Protein AF-A0A4Z0WDZ0-F1 (afdb_monomer)

Structure (mmCIF, N/CA/C/O backbone):
data_AF-A0A4Z0WDZ0-F1
#
_entry.id   AF-A0A4Z0WDZ0-F1
#
loop_
_atom_site.group_PDB
_atom_site.id
_atom_site.type_symbol
_atom_site.label_atom_id
_atom_site.label_alt_id
_atom_site.label_comp_id
_atom_site.label_asym_id
_atom_site.label_entity_id
_atom_site.label_seq_id
_atom_site.pdbx_PDB_ins_code
_atom_site.Cartn_x
_atom_site.Cartn_y
_atom_site.Cartn_z
_atom_site.occupancy
_atom_site.B_iso_or_equiv
_atom_site.auth_seq_id
_atom_site.auth_comp_id
_atom_site.auth_asym_id
_atom_site.auth_atom_id
_atom_site.pdbx_PDB_model_num
ATOM 1 N N . MET A 1 1 ? -19.543 -6.324 1.137 1.00 48.81 1 MET A N 1
ATOM 2 C CA . MET A 1 1 ? -19.827 -4.875 1.254 1.00 48.81 1 MET A CA 1
ATOM 3 C C . MET A 1 1 ? -18.557 -4.224 1.789 1.00 48.81 1 MET A C 1
ATOM 5 O O . MET A 1 1 ? -18.028 -4.753 2.755 1.00 48.81 1 MET A O 1
ATOM 9 N N . VAL A 1 2 ? -18.009 -3.198 1.127 1.00 58.22 2 VAL A N 1
ATOM 10 C CA . VAL A 1 2 ? -16.749 -2.541 1.546 1.00 58.22 2 VAL A CA 1
ATOM 11 C C . VAL A 1 2 ? -17.043 -1.618 2.728 1.00 58.22 2 VAL A C 1
ATOM 13 O O . VAL A 1 2 ? -17.988 -0.833 2.653 1.00 58.22 2 VAL A O 1
ATOM 16 N N . THR A 1 3 ? -16.262 -1.711 3.805 1.00 62.03 3 THR A N 1
ATOM 17 C CA . THR A 1 3 ? -16.406 -0.829 4.972 1.00 62.03 3 THR A CA 1
ATOM 18 C C . THR A 1 3 ? -16.130 0.619 4.557 1.00 62.03 3 THR A C 1
ATOM 20 O O . THR A 1 3 ? -15.061 0.898 4.008 1.00 62.03 3 THR A O 1
ATOM 23 N N . PRO A 1 4 ? -17.062 1.562 4.765 1.00 64.25 4 PRO A N 1
ATOM 24 C CA . PRO A 1 4 ? -16.833 2.943 4.380 1.00 64.25 4 PRO A CA 1
ATOM 25 C C . PRO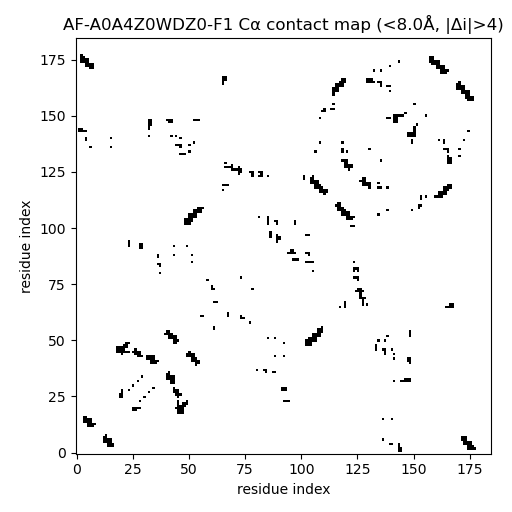 A 1 4 ? -15.747 3.572 5.265 1.00 64.25 4 PRO A C 1
ATOM 27 O O . PRO A 1 4 ? -15.769 3.475 6.492 1.00 64.25 4 PRO A O 1
ATOM 30 N N . VAL A 1 5 ? -14.782 4.230 4.622 1.00 72.75 5 VAL A N 1
ATOM 31 C CA . VAL A 1 5 ? -13.705 4.960 5.300 1.00 72.75 5 VAL A CA 1
ATOM 32 C C . VAL A 1 5 ? -13.966 6.450 5.180 1.00 72.75 5 VAL A C 1
ATOM 34 O O . VAL A 1 5 ? -14.214 6.969 4.086 1.00 72.75 5 VAL A O 1
ATOM 37 N N . TYR A 1 6 ? -13.888 7.143 6.309 1.00 76.50 6 TYR A N 1
ATOM 38 C CA . TYR A 1 6 ? -14.093 8.578 6.404 1.00 76.50 6 TYR A CA 1
ATOM 39 C C . TYR A 1 6 ? -12.799 9.260 6.814 1.00 76.50 6 TYR A C 1
ATOM 41 O O . TYR A 1 6 ? -11.999 8.737 7.590 1.00 76.50 6 TYR A O 1
ATOM 49 N N . TYR A 1 7 ? -12.611 10.475 6.324 1.00 73.69 7 TYR A N 1
ATOM 50 C CA . TYR A 1 7 ? -11.586 11.374 6.832 1.00 73.69 7 TYR A CA 1
ATOM 51 C C . TYR A 1 7 ? -12.262 12.587 7.464 1.00 73.69 7 TYR A C 1
ATOM 53 O O . TYR A 1 7 ? -13.316 13.032 7.003 1.00 73.69 7 TYR A O 1
ATOM 61 N N . SER A 1 8 ? -11.679 13.098 8.548 1.00 64.00 8 SER A N 1
ATOM 62 C CA . SER A 1 8 ? -12.181 14.299 9.218 1.00 64.00 8 SER A CA 1
ATOM 63 C C . SER A 1 8 ? -11.314 15.498 8.852 1.00 64.00 8 SER A C 1
ATOM 65 O O . SER A 1 8 ? -10.093 15.450 8.997 1.00 64.00 8 SER A O 1
ATOM 67 N N . VAL A 1 9 ? -11.949 16.578 8.393 1.00 56.66 9 VAL A N 1
ATOM 68 C CA . VAL A 1 9 ? -11.312 17.886 8.189 1.00 56.66 9 VAL A CA 1
ATOM 69 C C . VAL A 1 9 ? -12.134 18.924 8.933 1.00 56.66 9 VAL A C 1
ATOM 71 O O . VAL A 1 9 ? -13.326 19.064 8.671 1.00 56.66 9 VAL A O 1
ATOM 74 N N . SER A 1 10 ? -11.502 19.633 9.871 1.00 55.81 10 SER A N 1
ATOM 75 C CA . SER A 1 10 ? -12.144 20.688 10.672 1.00 55.81 10 SER A CA 1
ATOM 76 C C . SER A 1 10 ? -13.453 20.245 11.347 1.00 55.81 10 SER A C 1
ATOM 78 O O . SER A 1 10 ? -14.417 20.998 11.398 1.00 55.81 10 SER A O 1
ATOM 80 N N . GLY A 1 11 ? -13.511 18.994 11.819 1.00 61.03 11 GLY A N 1
ATOM 81 C CA . GLY A 1 11 ? -14.687 18.420 12.484 1.00 61.03 11 GLY A CA 1
ATOM 82 C C . GLY A 1 11 ? -15.736 17.811 11.545 1.00 61.03 11 GLY A C 1
ATOM 83 O O . GLY A 1 11 ? -16.514 16.974 11.987 1.00 61.03 11 GLY A O 1
ATOM 84 N N . ALA A 1 12 ? -15.717 18.121 10.245 1.00 65.75 12 ALA A N 1
ATOM 85 C CA . ALA A 1 12 ? -16.621 17.508 9.273 1.00 65.75 12 ALA A CA 1
ATOM 86 C C . ALA A 1 12 ? -16.068 16.164 8.770 1.00 65.75 12 ALA A C 1
ATOM 88 O O . ALA A 1 12 ? -14.917 16.084 8.331 1.00 65.75 12 ALA A O 1
ATOM 89 N N . GLN A 1 13 ? -16.887 15.107 8.807 1.00 73.25 13 GLN A N 1
ATOM 90 C CA . GLN A 1 13 ? -16.552 13.816 8.202 1.00 73.25 13 GLN A CA 1
ATOM 91 C C . GLN A 1 13 ? -16.908 13.809 6.715 1.00 73.25 13 GLN A C 1
ATOM 93 O O . GLN A 1 13 ? -18.006 14.203 6.324 1.00 73.25 13 GLN A O 1
ATOM 98 N N . ARG A 1 14 ? -15.986 13.333 5.875 1.00 78.56 14 ARG A N 1
ATOM 99 C CA . ARG A 1 14 ? -16.218 13.140 4.440 1.00 78.56 14 ARG A CA 1
ATOM 100 C C . ARG A 1 14 ? -15.876 11.705 4.037 1.00 78.56 14 ARG A C 1
ATOM 102 O O . ARG A 1 14 ? -14.825 11.205 4.443 1.00 78.56 14 ARG A O 1
ATOM 109 N N . PRO A 1 15 ? -16.732 11.028 3.254 1.00 82.00 15 PRO A N 1
ATOM 110 C CA . PRO A 1 15 ? -16.463 9.663 2.825 1.00 82.00 15 PRO A CA 1
ATOM 111 C C . PRO A 1 15 ? -15.381 9.643 1.738 1.00 82.00 15 PRO A C 1
ATOM 113 O O . PRO A 1 15 ? -15.438 10.408 0.774 1.00 82.00 15 PRO A O 1
ATOM 116 N N . LEU A 1 16 ? -14.417 8.726 1.849 1.00 83.12 16 LEU A N 1
ATOM 117 C CA . LEU A 1 16 ? -13.378 8.517 0.831 1.00 83.12 16 LEU A CA 1
ATOM 118 C C . LEU A 1 16 ? -13.877 7.725 -0.384 1.00 83.12 16 LEU A C 1
ATOM 120 O O . LEU A 1 16 ? -13.185 7.679 -1.399 1.00 83.12 16 LEU A O 1
ATOM 124 N N . VAL A 1 17 ? -15.083 7.147 -0.320 1.00 80.00 17 VAL A N 1
ATOM 125 C CA . VAL A 1 17 ? -15.678 6.337 -1.402 1.00 80.00 17 VAL A CA 1
ATOM 126 C C . VAL A 1 17 ? -15.683 7.059 -2.755 1.00 80.00 17 VAL A C 1
ATOM 128 O O . VAL A 1 17 ? -15.491 6.436 -3.791 1.00 80.00 17 VAL A O 1
ATOM 131 N N . GLN A 1 18 ? -15.806 8.390 -2.751 1.00 83.75 18 GLN A N 1
ATOM 132 C CA . GLN A 1 18 ? -15.813 9.221 -3.960 1.00 83.75 18 GLN A CA 1
ATOM 133 C C . GLN A 1 18 ? -14.457 9.284 -4.683 1.00 83.75 18 GLN A C 1
ATOM 135 O O . GLN A 1 18 ? -14.376 9.813 -5.796 1.00 83.75 18 GLN A O 1
ATOM 140 N N . LEU A 1 19 ? -13.383 8.815 -4.047 1.00 84.75 19 LEU A N 1
ATOM 141 C CA . LEU A 1 19 ? -12.038 8.756 -4.617 1.00 84.75 19 LEU A CA 1
ATOM 142 C C . LEU A 1 19 ? -11.719 7.381 -5.214 1.00 84.75 19 LEU A C 1
ATOM 144 O O . LEU A 1 19 ? -10.758 7.277 -5.974 1.00 84.75 19 LEU A O 1
ATOM 148 N N . LEU A 1 20 ? -12.490 6.345 -4.883 1.00 86.62 20 LEU A N 1
ATOM 149 C CA . LEU A 1 20 ? -12.181 4.970 -5.259 1.00 86.62 20 LEU A CA 1
ATOM 150 C C . LEU A 1 20 ? -12.392 4.730 -6.759 1.00 86.62 20 LEU A C 1
ATOM 152 O O . LEU A 1 20 ? -13.416 5.120 -7.315 1.00 86.62 20 LEU A O 1
ATOM 156 N N . GLY A 1 21 ? -11.433 4.065 -7.407 1.00 81.56 21 GLY A N 1
ATOM 157 C CA . GLY A 1 21 ? -11.552 3.582 -8.787 1.00 81.56 21 GLY A CA 1
ATOM 158 C C . GLY A 1 21 ? -11.616 4.664 -9.867 1.00 81.56 21 GLY A C 1
ATOM 159 O O . GLY A 1 21 ? -12.050 4.383 -10.981 1.00 81.56 21 GLY A O 1
ATOM 160 N N . ARG A 1 22 ? -11.203 5.905 -9.575 1.00 83.06 22 ARG A N 1
ATOM 161 C CA . ARG A 1 22 ? -11.310 7.031 -10.523 1.00 83.06 22 ARG A CA 1
ATOM 162 C C . ARG A 1 22 ? -10.488 6.873 -11.804 1.00 83.06 22 ARG A C 1
ATOM 164 O O . ARG A 1 22 ? -10.784 7.558 -12.779 1.00 83.06 22 ARG A O 1
ATOM 171 N N . ARG A 1 23 ? -9.433 6.056 -11.802 1.00 81.00 23 ARG A N 1
ATOM 172 C CA . ARG A 1 23 ? -8.529 5.869 -12.950 1.00 81.00 23 ARG A CA 1
ATOM 173 C C . ARG A 1 23 ? -8.665 4.491 -13.582 1.00 81.00 23 ARG A C 1
ATOM 175 O O . ARG A 1 23 ? -8.612 4.381 -14.797 1.00 81.00 23 ARG A O 1
ATOM 182 N N . SER A 1 24 ? -8.851 3.472 -12.758 1.00 78.69 24 SER A N 1
ATOM 183 C CA . SER A 1 24 ? -8.906 2.058 -13.142 1.00 78.69 24 SER A CA 1
ATOM 184 C C . SER A 1 24 ? -10.330 1.496 -13.232 1.00 78.69 24 SER A C 1
ATOM 186 O O . SER A 1 24 ? -10.524 0.362 -13.658 1.00 78.69 24 SER A O 1
ATOM 188 N N . GLY A 1 25 ? -11.341 2.250 -12.786 1.00 81.50 25 GLY A N 1
ATOM 189 C CA . GLY A 1 25 ? -12.732 1.799 -12.700 1.00 81.50 25 GLY A CA 1
ATOM 190 C C . GLY A 1 25 ? -13.042 0.911 -11.489 1.00 81.50 25 GLY A C 1
ATOM 191 O O . GLY A 1 25 ? -14.205 0.578 -11.266 1.00 81.50 25 GLY A O 1
ATOM 192 N N . ARG A 1 26 ? -12.039 0.526 -10.684 1.00 87.81 26 ARG A N 1
ATOM 193 C CA . ARG A 1 26 ? -12.200 -0.349 -9.510 1.00 87.81 26 ARG A CA 1
ATOM 194 C C . ARG A 1 26 ? -11.355 0.126 -8.335 1.00 87.81 26 ARG A C 1
ATOM 196 O O . ARG A 1 26 ? -10.236 0.581 -8.506 1.00 87.81 26 ARG A O 1
ATOM 203 N N . ALA A 1 27 ? -11.872 -0.021 -7.117 1.00 90.56 27 ALA A N 1
ATOM 204 C CA . ALA A 1 27 ? -11.127 0.338 -5.907 1.00 90.56 27 ALA A CA 1
ATOM 205 C C . ALA A 1 27 ? -9.876 -0.541 -5.702 1.00 90.56 27 ALA A C 1
ATOM 207 O O . ALA A 1 27 ? -8.829 -0.027 -5.315 1.00 90.56 27 ALA A O 1
ATOM 208 N N . LEU A 1 28 ? -10.008 -1.836 -6.016 1.00 94.69 28 LEU A N 1
ATOM 209 C CA . LEU A 1 28 ? -8.935 -2.821 -6.148 1.00 94.69 28 LEU A CA 1
ATOM 210 C C . LEU A 1 28 ? -8.804 -3.173 -7.637 1.00 94.69 28 LEU A C 1
ATOM 212 O O . LEU A 1 28 ? -9.607 -3.965 -8.141 1.00 94.69 28 LEU A O 1
ATOM 216 N N . PRO A 1 29 ? -7.868 -2.559 -8.377 1.00 94.94 29 PRO A N 1
ATOM 217 C CA . PRO A 1 29 ? -7.795 -2.711 -9.832 1.00 94.94 29 PRO A CA 1
ATOM 218 C C . PRO A 1 29 ? -7.507 -4.148 -10.277 1.00 94.94 29 PRO A C 1
ATOM 220 O O . PRO A 1 29 ? -8.055 -4.597 -11.280 1.00 94.94 29 PRO A O 1
ATOM 223 N N . THR A 1 30 ? -6.729 -4.887 -9.482 1.00 96.31 30 THR A N 1
ATOM 224 C CA . THR A 1 30 ? -6.402 -6.307 -9.702 1.00 96.31 30 THR A CA 1
ATOM 225 C C 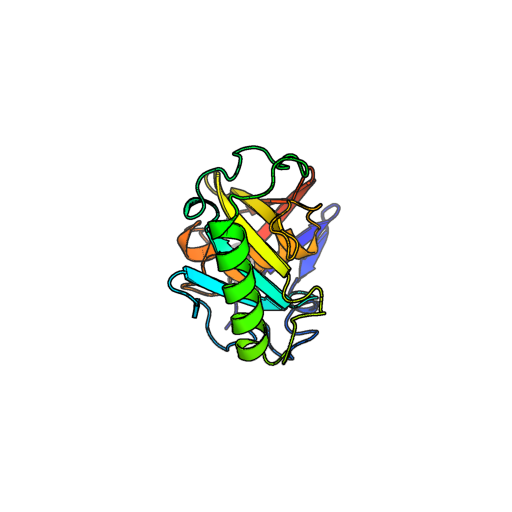. THR A 1 30 ? -7.559 -7.244 -9.345 1.00 96.31 30 THR A C 1
ATOM 227 O O . THR A 1 30 ? -7.561 -8.410 -9.725 1.00 96.31 30 THR A O 1
ATOM 230 N N . GLY A 1 31 ? -8.567 -6.742 -8.622 1.00 94.56 31 GLY A N 1
ATOM 231 C CA . GLY A 1 31 ? -9.655 -7.538 -8.054 1.00 94.56 31 GLY A CA 1
ATOM 232 C C . GLY A 1 31 ? -9.314 -8.216 -6.724 1.00 94.56 31 GLY A C 1
ATOM 233 O O . GLY A 1 31 ? -10.230 -8.706 -6.066 1.00 94.56 31 GLY A O 1
ATOM 234 N N . ASN A 1 32 ? -8.050 -8.187 -6.293 1.00 95.81 32 ASN A N 1
ATOM 235 C CA . ASN A 1 32 ? -7.586 -8.844 -5.075 1.00 95.81 32 ASN A CA 1
ATOM 236 C C . ASN A 1 32 ? -7.241 -7.814 -3.993 1.00 95.81 32 ASN A C 1
ATOM 238 O O . ASN A 1 32 ? -6.709 -6.742 -4.277 1.00 95.81 32 ASN A O 1
ATOM 242 N N . ALA A 1 33 ? -7.524 -8.139 -2.728 1.00 94.25 33 ALA A N 1
ATOM 243 C CA . ALA A 1 33 ? -7.056 -7.329 -1.598 1.00 94.25 33 ALA A CA 1
ATOM 244 C C . ALA A 1 33 ? -5.532 -7.438 -1.419 1.00 94.25 33 ALA A C 1
ATOM 246 O O . ALA A 1 33 ? -4.895 -6.526 -0.883 1.00 94.25 33 ALA A O 1
ATOM 247 N N . ARG A 1 34 ? -4.955 -8.547 -1.892 1.00 94.75 34 ARG A N 1
ATOM 248 C CA . ARG A 1 34 ? -3.543 -8.888 -1.789 1.00 94.75 34 ARG A CA 1
ATOM 249 C C . ARG A 1 34 ? -3.100 -9.654 -3.033 1.00 94.75 34 ARG A C 1
ATOM 251 O O . ARG A 1 34 ? -3.763 -10.604 -3.435 1.00 94.75 34 ARG A O 1
ATOM 258 N N . ASP A 1 35 ? -1.967 -9.265 -3.594 1.00 97.19 35 ASP A N 1
ATOM 259 C CA . ASP A 1 35 ? -1.327 -9.905 -4.741 1.00 97.19 35 ASP A CA 1
ATOM 260 C C . ASP A 1 35 ? 0.111 -10.300 -4.368 1.00 97.19 35 ASP A C 1
ATOM 262 O O . ASP A 1 35 ? 0.759 -9.615 -3.571 1.00 97.19 35 ASP A O 1
ATOM 266 N N . LEU A 1 36 ? 0.623 -11.396 -4.935 1.00 96.06 36 LEU A N 1
ATOM 267 C CA . LEU A 1 36 ? 2.033 -11.781 -4.820 1.00 96.06 36 LEU A CA 1
ATOM 268 C C . LEU A 1 36 ? 2.759 -11.391 -6.109 1.00 96.06 36 LEU A C 1
ATOM 270 O O . LEU A 1 36 ? 2.511 -11.977 -7.162 1.00 96.06 36 LEU A O 1
ATOM 274 N N . VAL A 1 37 ? 3.662 -10.416 -6.026 1.00 96.56 37 VAL A N 1
ATOM 275 C CA . VAL A 1 37 ? 4.377 -9.862 -7.183 1.00 96.56 37 VAL A CA 1
ATOM 276 C C . VAL A 1 37 ? 5.867 -9.852 -6.886 1.00 96.56 37 VAL A C 1
ATOM 278 O O . VAL A 1 37 ? 6.296 -9.303 -5.876 1.00 96.56 37 VAL A O 1
ATOM 281 N N . ASP A 1 38 ? 6.659 -10.506 -7.736 1.00 93.00 38 ASP A N 1
ATOM 282 C CA . ASP A 1 38 ? 8.103 -10.691 -7.533 1.00 93.00 38 ASP A CA 1
ATOM 283 C C . ASP A 1 38 ? 8.470 -11.188 -6.113 1.00 93.00 38 ASP A C 1
ATOM 285 O O . ASP A 1 38 ? 9.429 -10.739 -5.478 1.00 93.00 38 ASP A O 1
ATOM 289 N N . GLY A 1 39 ? 7.649 -12.093 -5.565 1.00 91.25 39 GLY A N 1
ATOM 290 C CA . GLY A 1 39 ? 7.815 -12.642 -4.215 1.00 91.25 39 GLY A CA 1
ATOM 291 C C . GLY A 1 39 ? 7.526 -11.657 -3.073 1.00 91.25 39 GLY A C 1
ATOM 292 O O . GLY A 1 39 ? 7.872 -11.951 -1.931 1.00 91.25 39 GLY A O 1
ATOM 293 N N . LEU A 1 40 ? 6.933 -10.495 -3.359 1.00 91.50 40 LEU A N 1
ATOM 294 C CA . LEU A 1 40 ? 6.468 -9.525 -2.371 1.00 91.50 40 LEU A CA 1
ATOM 295 C C . LEU A 1 40 ? 4.944 -9.496 -2.340 1.00 91.50 40 LEU A C 1
ATOM 297 O O . LEU A 1 40 ? 4.282 -9.438 -3.376 1.00 91.50 40 LEU A O 1
ATOM 301 N N . TRP A 1 41 ? 4.393 -9.508 -1.133 1.00 94.62 41 TRP A N 1
ATOM 302 C CA . TRP A 1 41 ? 2.975 -9.262 -0.934 1.00 94.62 41 TRP A CA 1
ATOM 303 C C . TRP A 1 41 ? 2.677 -7.776 -1.080 1.00 94.62 41 TRP A C 1
ATOM 305 O O . TRP A 1 41 ? 3.296 -6.946 -0.411 1.00 94.62 41 TRP A O 1
ATOM 315 N N . VAL A 1 42 ? 1.711 -7.456 -1.935 1.00 96.62 42 VAL A N 1
ATOM 316 C CA . VAL A 1 42 ? 1.300 -6.082 -2.211 1.00 96.62 42 VAL A CA 1
ATOM 317 C C . VAL A 1 42 ? -0.213 -5.939 -2.162 1.00 96.62 42 VAL A C 1
ATOM 319 O O . VAL A 1 42 ? -0.949 -6.896 -2.386 1.00 96.62 42 VAL A O 1
ATOM 322 N N . THR A 1 43 ? -0.678 -4.720 -1.913 1.00 97.94 43 THR A N 1
ATOM 323 C CA . THR A 1 43 ? -2.082 -4.342 -2.104 1.00 97.94 43 THR A CA 1
ATOM 324 C C . THR A 1 43 ? -2.157 -3.241 -3.155 1.00 97.94 43 THR A C 1
ATOM 326 O O . THR A 1 43 ? -1.608 -2.153 -2.968 1.00 97.94 43 THR A O 1
ATOM 329 N N . CYS A 1 44 ? -2.849 -3.515 -4.259 1.00 97.56 44 CYS A N 1
ATOM 330 C CA . CYS A 1 44 ? -3.073 -2.562 -5.341 1.00 97.56 44 CYS A CA 1
ATOM 331 C C . CYS A 1 44 ? -4.398 -1.823 -5.130 1.00 97.56 44 CYS A C 1
ATOM 333 O O . CYS A 1 44 ? -5.464 -2.432 -5.130 1.00 97.56 44 CYS A O 1
ATOM 335 N N . VAL A 1 45 ? -4.344 -0.497 -4.996 1.00 96.44 45 VAL A N 1
ATOM 336 C CA . VAL A 1 45 ? -5.533 0.351 -4.818 1.00 96.44 45 VAL A CA 1
ATOM 337 C C . VAL A 1 45 ? -5.561 1.484 -5.827 1.00 96.44 45 VAL A C 1
ATOM 339 O O . VAL A 1 45 ? -4.528 1.979 -6.275 1.00 96.44 45 VAL A O 1
ATOM 342 N N . ASP A 1 46 ? -6.760 1.957 -6.131 1.00 94.31 46 ASP A N 1
ATOM 343 C CA . ASP A 1 46 ? -6.962 3.214 -6.840 1.00 94.31 46 ASP A CA 1
ATOM 344 C C . ASP A 1 46 ? -7.793 4.162 -5.979 1.00 94.31 46 ASP A C 1
ATOM 346 O O . ASP A 1 46 ? -9.015 4.036 -5.875 1.00 94.31 46 ASP A O 1
ATOM 350 N N . VAL A 1 47 ? -7.106 5.111 -5.338 1.00 92.56 47 VAL A N 1
ATOM 351 C CA . VAL A 1 47 ? -7.713 6.166 -4.516 1.00 92.56 47 VAL A CA 1
ATOM 352 C C . VAL A 1 47 ? -7.296 7.512 -5.096 1.00 92.56 47 VAL A C 1
ATOM 354 O O . VAL A 1 47 ? -6.261 8.080 -4.751 1.00 92.56 47 VAL A O 1
ATOM 357 N N . GLY A 1 48 ? -8.062 7.990 -6.076 1.00 90.06 48 GLY A N 1
ATOM 358 C CA . GLY A 1 48 ? -7.763 9.166 -6.900 1.00 90.06 48 GLY A CA 1
ATOM 359 C C . GLY A 1 48 ? -6.590 8.985 -7.877 1.00 90.06 48 GLY A C 1
ATOM 360 O O . GLY A 1 48 ? -6.498 9.727 -8.858 1.00 90.06 48 GLY A O 1
ATOM 361 N N . ARG A 1 49 ? -5.703 8.018 -7.620 1.00 92.19 49 ARG A N 1
ATOM 362 C CA . ARG A 1 49 ? -4.592 7.584 -8.470 1.00 92.19 49 ARG A CA 1
ATOM 363 C C . ARG A 1 49 ? -4.241 6.109 -8.177 1.00 92.19 49 ARG A C 1
ATOM 365 O O . ARG A 1 49 ? -4.424 5.681 -7.035 1.00 92.19 49 ARG A O 1
ATOM 372 N N . PRO A 1 50 ? -3.668 5.364 -9.141 1.00 95.25 50 PRO A N 1
ATOM 373 C CA . PRO A 1 50 ? -3.195 3.998 -8.922 1.00 95.25 50 PRO A CA 1
ATOM 374 C C . PRO A 1 50 ? -1.978 3.962 -7.988 1.00 95.25 50 PRO A C 1
ATOM 376 O O . PRO A 1 50 ? -1.002 4.694 -8.194 1.00 95.25 50 PRO A O 1
ATOM 379 N N . MET A 1 51 ? -2.037 3.121 -6.959 1.00 96.88 51 MET A N 1
ATOM 380 C CA . MET A 1 51 ? -1.022 2.972 -5.917 1.00 96.88 51 MET A CA 1
ATOM 381 C C . MET A 1 51 ? -0.805 1.496 -5.567 1.00 96.88 51 MET A C 1
ATOM 383 O O . MET A 1 51 ? -1.752 0.710 -5.553 1.00 96.88 51 MET A O 1
ATOM 387 N N . VAL A 1 52 ? 0.436 1.148 -5.233 1.00 97.06 52 VAL A N 1
ATOM 388 C CA . VAL A 1 52 ? 0.833 -0.164 -4.706 1.00 97.06 52 VAL A CA 1
ATOM 389 C C . VAL A 1 52 ? 1.356 0.032 -3.293 1.00 97.06 52 VAL A C 1
ATOM 391 O O . VAL A 1 52 ? 2.260 0.836 -3.074 1.00 97.06 52 VAL A O 1
ATOM 394 N N . LEU A 1 53 ? 0.776 -0.680 -2.334 1.00 96.69 53 LEU A N 1
ATOM 395 C CA . LEU A 1 53 ? 1.194 -0.664 -0.938 1.00 96.69 53 LEU A CA 1
ATOM 396 C C . LEU A 1 53 ? 2.050 -1.902 -0.670 1.00 96.69 53 LEU A C 1
ATOM 398 O O . LEU A 1 53 ? 1.631 -3.013 -0.997 1.00 96.69 53 LEU A O 1
ATOM 402 N N . LEU A 1 54 ? 3.214 -1.705 -0.052 1.00 94.25 54 LEU A N 1
ATOM 403 C CA . LEU A 1 54 ? 4.152 -2.750 0.365 1.00 94.25 54 LEU A CA 1
ATOM 404 C C . LEU A 1 54 ? 4.485 -2.604 1.852 1.00 94.25 54 LEU A C 1
ATOM 406 O O . LEU A 1 54 ? 4.509 -1.483 2.370 1.00 94.25 54 LEU A O 1
ATOM 410 N N . ASP A 1 55 ? 4.766 -3.716 2.537 1.00 91.31 55 ASP A N 1
ATOM 411 C CA . ASP A 1 55 ? 5.249 -3.658 3.920 1.00 91.31 55 ASP A CA 1
ATOM 412 C C . ASP A 1 55 ? 6.633 -3.004 3.940 1.00 91.31 55 ASP A C 1
ATOM 414 O O . ASP A 1 55 ? 7.604 -3.530 3.390 1.00 91.31 55 ASP A O 1
ATOM 418 N N . GLY A 1 56 ? 6.739 -1.858 4.604 1.00 86.38 56 GLY A N 1
ATOM 419 C CA . GLY A 1 56 ? 8.013 -1.179 4.763 1.00 86.38 56 GLY A CA 1
ATOM 420 C C . GLY A 1 56 ? 9.002 -1.951 5.639 1.00 86.38 56 GLY A C 1
ATOM 421 O O . GLY A 1 56 ? 10.184 -1.649 5.563 1.00 86.38 56 GLY A O 1
ATOM 422 N N . ASN A 1 57 ? 8.575 -2.912 6.464 1.00 80.06 57 ASN A N 1
ATOM 423 C CA . ASN A 1 57 ? 9.482 -3.735 7.275 1.00 80.06 57 ASN A CA 1
ATOM 424 C C . ASN A 1 57 ? 10.267 -4.755 6.438 1.00 80.06 57 ASN A C 1
ATOM 426 O O . ASN A 1 57 ? 11.326 -5.212 6.861 1.00 80.06 57 ASN A O 1
ATOM 430 N N . LEU A 1 58 ? 9.775 -5.100 5.244 1.00 71.44 58 LEU A N 1
ATOM 431 C CA . LEU A 1 58 ? 10.425 -6.058 4.343 1.00 71.44 58 LEU A CA 1
ATOM 432 C C . LEU A 1 58 ? 11.596 -5.446 3.555 1.00 71.44 58 LEU A C 1
ATOM 434 O O . LEU A 1 58 ? 12.260 -6.150 2.795 1.00 71.44 58 LEU A O 1
ATOM 438 N N . LEU A 1 59 ? 11.859 -4.147 3.730 1.00 65.50 59 LEU A N 1
ATOM 439 C CA . LEU A 1 59 ? 12.943 -3.424 3.072 1.00 65.50 59 LEU A CA 1
ATOM 440 C C . LEU A 1 59 ? 13.945 -2.923 4.128 1.00 65.50 59 LEU A C 1
ATOM 442 O O . LEU A 1 59 ? 13.681 -1.912 4.791 1.00 65.50 59 LEU A O 1
ATOM 446 N N . PRO A 1 60 ? 15.086 -3.609 4.323 1.00 52.47 60 PRO A N 1
ATOM 447 C CA . PRO A 1 60 ? 16.123 -3.161 5.248 1.00 52.47 60 PRO A CA 1
ATOM 448 C C . PRO A 1 60 ? 16.711 -1.809 4.805 1.00 52.47 60 PRO A C 1
ATOM 450 O O . PRO A 1 60 ? 16.922 -1.572 3.618 1.00 52.47 60 PRO A O 1
ATOM 453 N N . GLY A 1 61 ? 16.955 -0.909 5.764 1.00 52.72 61 GLY A N 1
ATOM 454 C CA . GLY A 1 61 ? 17.435 0.464 5.514 1.00 52.72 61 GLY A CA 1
ATOM 455 C C . GLY A 1 61 ? 16.329 1.514 5.367 1.00 52.72 61 GLY A C 1
ATOM 456 O O . GLY A 1 61 ? 16.604 2.702 5.227 1.00 52.72 61 GLY A O 1
ATOM 457 N N . SER A 1 62 ? 15.068 1.101 5.440 1.00 50.44 62 SER A N 1
ATOM 458 C CA . SER A 1 62 ? 13.946 2.016 5.365 1.00 50.44 62 SER A CA 1
ATOM 459 C C . SER A 1 62 ? 13.745 2.697 6.734 1.00 50.44 62 SER A C 1
ATOM 461 O O . SER A 1 62 ? 13.434 2.077 7.751 1.00 50.44 62 SER A O 1
ATOM 463 N N . LEU A 1 63 ? 14.066 3.993 6.780 1.00 53.06 63 LEU A N 1
ATOM 464 C CA . LEU A 1 63 ? 14.292 4.748 8.015 1.00 53.06 63 LEU A CA 1
ATOM 465 C C . LEU A 1 63 ? 13.034 4.787 8.908 1.00 53.06 63 LEU A C 1
ATOM 467 O O . LEU A 1 63 ? 11.926 4.909 8.374 1.00 53.06 63 LEU A O 1
ATOM 471 N N . PRO A 1 64 ? 13.168 4.717 10.250 1.00 53.97 64 PRO A N 1
ATOM 472 C CA . PRO A 1 64 ? 12.066 4.962 11.191 1.00 53.97 64 PRO A CA 1
ATOM 473 C C . PRO A 1 64 ? 11.571 6.419 11.152 1.00 53.97 64 PRO A C 1
ATOM 475 O O . PRO A 1 64 ? 10.577 6.758 11.794 1.00 53.97 64 PRO A O 1
ATOM 478 N N . GLU A 1 65 ? 12.261 7.281 10.404 1.00 59.28 65 GLU A N 1
ATOM 479 C CA . GLU A 1 65 ? 11.945 8.693 10.300 1.00 59.28 65 GLU A CA 1
ATOM 480 C C . GLU A 1 65 ? 10.757 8.965 9.352 1.00 59.28 65 GLU A C 1
ATOM 482 O O . GLU A 1 65 ? 10.595 8.296 8.324 1.00 59.28 65 GLU A O 1
ATOM 487 N N . PRO A 1 66 ? 9.901 9.956 9.676 1.00 56.12 66 PRO A N 1
ATOM 488 C CA . PRO A 1 66 ? 8.722 10.318 8.883 1.00 56.12 66 PRO A CA 1
ATOM 489 C C . PRO A 1 66 ? 9.006 10.669 7.421 1.00 56.12 66 PRO A C 1
ATOM 491 O O . PRO A 1 66 ? 8.158 10.437 6.557 1.00 56.12 66 PRO A O 1
ATOM 494 N N . GLU A 1 67 ? 10.186 11.225 7.164 1.00 61.06 67 GLU A N 1
ATOM 495 C CA . GLU A 1 67 ? 10.745 11.443 5.837 1.00 61.06 67 GLU A CA 1
ATOM 496 C C . GLU A 1 67 ? 12.137 10.812 5.805 1.00 61.06 67 GLU A C 1
ATOM 498 O O . GLU A 1 67 ? 13.003 11.224 6.573 1.00 61.06 67 GLU A O 1
ATOM 503 N N . PRO A 1 68 ? 12.368 9.809 4.945 1.00 62.75 68 PRO A N 1
ATOM 504 C CA . PRO A 1 68 ? 13.722 9.419 4.600 1.00 62.75 68 PRO A CA 1
ATOM 505 C C . PRO A 1 68 ? 14.411 10.593 3.912 1.00 62.75 68 PRO A C 1
ATOM 507 O O . PRO A 1 68 ? 13.777 11.289 3.114 1.00 62.75 68 PRO A O 1
ATOM 510 N N . ASP A 1 69 ? 15.698 10.782 4.185 1.00 69.25 69 ASP A N 1
ATOM 511 C CA . ASP A 1 69 ? 16.513 11.712 3.413 1.00 69.25 69 ASP A CA 1
ATOM 512 C C . ASP A 1 69 ? 16.435 11.315 1.925 1.00 69.25 69 ASP A C 1
ATOM 514 O O . ASP A 1 69 ? 16.793 10.183 1.587 1.00 69.25 69 ASP A O 1
ATOM 518 N N . PRO A 1 70 ? 15.951 12.187 1.021 1.00 68.88 70 PRO A N 1
ATOM 519 C CA . PRO A 1 70 ? 15.921 11.886 -0.407 1.00 68.88 70 PRO A CA 1
ATOM 520 C C . PRO A 1 70 ? 17.324 11.634 -0.983 1.00 68.88 70 PRO A C 1
ATOM 522 O O . PRO A 1 70 ? 17.437 10.991 -2.023 1.00 68.88 70 PRO A O 1
ATOM 525 N N . ALA A 1 71 ? 18.389 12.090 -0.311 1.00 66.88 71 ALA A N 1
ATOM 526 C CA . ALA A 1 71 ? 19.773 11.775 -0.656 1.00 66.88 71 ALA A CA 1
ATOM 527 C C . ALA A 1 71 ? 20.210 10.357 -0.235 1.00 66.88 71 ALA A C 1
ATOM 529 O O . ALA A 1 71 ? 21.300 9.919 -0.604 1.00 66.88 71 ALA A O 1
ATOM 530 N N . LEU A 1 72 ? 19.372 9.626 0.505 1.00 71.12 72 LEU A N 1
ATOM 531 C CA . LEU A 1 72 ? 19.590 8.242 0.925 1.00 71.12 72 LEU A CA 1
ATOM 532 C C . LEU A 1 72 ? 18.575 7.319 0.231 1.00 71.12 72 LEU A C 1
ATOM 534 O O . LEU A 1 72 ? 17.600 6.881 0.852 1.00 71.12 72 LEU A O 1
ATOM 538 N N . PRO A 1 73 ? 18.770 7.014 -1.066 1.00 75.94 73 PRO A N 1
ATOM 539 C CA . PRO A 1 73 ? 17.900 6.087 -1.769 1.00 75.94 73 PRO A CA 1
ATOM 540 C C . PRO A 1 73 ? 18.036 4.673 -1.190 1.00 75.94 73 PRO A C 1
ATOM 542 O O . PRO A 1 73 ? 19.007 4.335 -0.506 1.00 75.94 73 PRO A O 1
ATOM 545 N N . LEU A 1 74 ? 17.068 3.810 -1.503 1.00 78.81 74 LEU A N 1
ATOM 546 C CA . LEU A 1 74 ? 17.161 2.392 -1.153 1.00 78.81 74 LEU A CA 1
ATOM 547 C C . LEU A 1 74 ? 18.416 1.751 -1.761 1.00 78.81 74 LEU A C 1
ATOM 549 O O . LEU A 1 74 ? 18.944 2.219 -2.765 1.00 78.81 74 LEU A O 1
ATOM 553 N N . ALA A 1 75 ? 18.877 0.635 -1.197 1.00 83.25 75 ALA A N 1
ATOM 554 C CA . ALA A 1 75 ? 19.952 -0.134 -1.818 1.00 83.25 75 ALA A CA 1
ATOM 555 C C . ALA A 1 75 ? 19.576 -0.525 -3.261 1.00 83.25 75 ALA A C 1
ATOM 557 O O . ALA A 1 75 ? 18.427 -0.879 -3.523 1.00 83.25 75 ALA A O 1
ATOM 558 N N . GLN A 1 76 ? 20.541 -0.502 -4.185 1.00 85.88 76 GLN A N 1
ATOM 559 C CA . GLN A 1 76 ? 20.300 -0.700 -5.622 1.00 85.88 76 GLN A CA 1
ATOM 560 C C . GLN A 1 76 ? 19.453 -1.948 -5.933 1.00 85.88 76 GLN A C 1
ATOM 562 O O . GLN A 1 76 ? 18.469 -1.865 -6.662 1.00 85.88 76 GLN A O 1
ATOM 567 N N . HIS A 1 77 ? 19.760 -3.088 -5.308 1.00 85.81 77 HIS A N 1
ATOM 568 C CA . HIS A 1 77 ? 18.999 -4.328 -5.503 1.00 85.81 77 HIS A CA 1
ATOM 569 C C . HIS A 1 77 ? 17.516 -4.205 -5.095 1.00 85.81 77 HIS A C 1
ATOM 571 O O . HIS A 1 77 ? 16.657 -4.870 -5.670 1.00 85.81 77 HIS A O 1
ATOM 577 N N . LEU A 1 78 ? 17.191 -3.354 -4.114 1.00 84.12 78 LEU A N 1
ATOM 578 C CA . LEU A 1 78 ? 15.811 -3.065 -3.714 1.00 84.12 78 LEU A CA 1
ATOM 579 C C . LEU A 1 78 ? 15.128 -2.118 -4.699 1.00 84.12 78 LEU A C 1
ATOM 581 O O . LEU A 1 78 ? 13.948 -2.310 -4.976 1.00 84.12 78 LEU A O 1
ATOM 585 N N . GLN A 1 79 ? 15.852 -1.133 -5.241 1.00 87.38 79 GLN A N 1
ATOM 586 C CA . GLN A 1 79 ? 15.328 -0.245 -6.286 1.00 87.38 79 GLN A CA 1
ATOM 587 C C . GLN A 1 79 ? 14.924 -1.057 -7.522 1.00 87.38 79 GLN A C 1
ATOM 589 O O . GLN A 1 79 ? 13.785 -0.976 -7.974 1.00 87.38 79 GLN A O 1
ATOM 594 N N . GLU A 1 80 ? 15.819 -1.922 -8.007 1.00 90.56 80 GLU A N 1
ATOM 595 C CA . GLU A 1 80 ? 15.566 -2.805 -9.152 1.00 90.56 80 GLU A CA 1
ATOM 596 C C . GLU A 1 80 ? 14.380 -3.740 -8.894 1.00 90.56 80 GLU A C 1
ATOM 598 O O . GLU A 1 80 ? 13.543 -3.971 -9.769 1.00 90.56 80 GLU A O 1
ATOM 603 N N . ARG A 1 81 ? 14.273 -4.273 -7.671 1.00 90.56 81 ARG A N 1
ATOM 604 C CA . ARG A 1 81 ? 13.141 -5.110 -7.268 1.00 90.56 81 ARG A CA 1
ATOM 605 C C . ARG A 1 81 ? 11.824 -4.334 -7.267 1.00 90.56 81 ARG A C 1
ATOM 607 O O . ARG A 1 81 ? 10.835 -4.816 -7.812 1.00 90.56 81 ARG A O 1
ATOM 614 N N . LEU A 1 82 ? 11.806 -3.138 -6.682 1.00 90.69 82 LEU A N 1
ATOM 615 C CA . LEU A 1 82 ? 10.621 -2.282 -6.643 1.00 90.69 82 LEU A CA 1
ATOM 616 C C . LEU A 1 82 ? 10.177 -1.861 -8.038 1.00 90.69 82 LEU A C 1
ATOM 618 O O . LEU A 1 82 ? 8.977 -1.860 -8.302 1.00 90.69 82 LEU A O 1
ATOM 622 N N . GLU A 1 83 ? 11.114 -1.565 -8.935 1.00 93.62 83 GLU A N 1
ATOM 623 C CA . GLU A 1 83 ? 10.783 -1.234 -10.317 1.00 93.62 83 GLU A CA 1
ATOM 624 C C . GLU A 1 83 ? 10.165 -2.436 -11.040 1.00 93.62 83 GLU A C 1
ATOM 626 O O . GLU A 1 83 ? 9.118 -2.299 -11.671 1.00 93.62 83 GLU A O 1
ATOM 631 N N . ARG A 1 84 ? 10.710 -3.650 -10.863 1.00 94.69 84 ARG A N 1
ATOM 632 C CA . ARG A 1 84 ? 10.086 -4.873 -11.403 1.00 94.69 84 ARG A CA 1
ATOM 633 C C . ARG A 1 84 ? 8.657 -5.062 -10.885 1.00 94.69 84 ARG A C 1
ATOM 635 O O . ARG A 1 84 ? 7.759 -5.340 -11.681 1.00 94.69 84 ARG A O 1
ATOM 642 N N . VAL A 1 85 ? 8.420 -4.842 -9.590 1.00 95.44 85 VAL A N 1
ATOM 643 C CA . VAL A 1 85 ? 7.064 -4.874 -9.013 1.00 95.44 85 VAL A CA 1
ATOM 644 C C . VAL A 1 85 ? 6.173 -3.791 -9.619 1.00 95.44 85 VAL A C 1
ATOM 646 O O . VAL A 1 85 ? 5.028 -4.076 -9.971 1.00 95.44 85 VAL A O 1
ATOM 649 N N . ARG A 1 86 ? 6.666 -2.558 -9.775 1.00 96.19 86 ARG A N 1
ATOM 650 C CA . ARG A 1 86 ? 5.902 -1.438 -10.345 1.00 96.19 86 ARG A CA 1
ATOM 651 C C . ARG A 1 86 ? 5.449 -1.735 -11.774 1.00 96.19 86 ARG A C 1
ATOM 653 O O . ARG A 1 86 ? 4.282 -1.532 -12.100 1.00 96.19 86 ARG A O 1
ATOM 660 N N . LEU A 1 87 ? 6.344 -2.258 -12.610 1.00 96.62 87 LEU A N 1
ATOM 661 C CA . LEU A 1 87 ? 6.026 -2.618 -13.992 1.00 96.62 87 LEU A CA 1
ATOM 662 C C . LEU A 1 87 ? 4.996 -3.754 -14.054 1.00 96.62 87 LEU A C 1
ATOM 664 O O . LEU A 1 87 ? 4.005 -3.647 -14.774 1.00 96.62 87 LEU A O 1
ATOM 668 N N . GLN A 1 88 ? 5.180 -4.814 -13.260 1.00 97.62 88 GLN A N 1
ATOM 669 C CA . GLN A 1 88 ? 4.246 -5.945 -13.218 1.00 97.62 88 GLN A CA 1
ATOM 670 C C . GLN A 1 88 ? 2.860 -5.532 -12.707 1.00 97.62 88 GLN A C 1
ATOM 672 O O . GLN A 1 88 ? 1.844 -5.869 -13.315 1.00 97.62 88 GLN A O 1
ATOM 677 N N . THR A 1 89 ? 2.805 -4.755 -11.624 1.00 97.06 89 THR A N 1
ATOM 678 C CA . THR A 1 89 ? 1.539 -4.230 -11.089 1.00 97.06 89 THR A CA 1
ATOM 679 C C . THR A 1 89 ? 0.860 -3.263 -12.054 1.00 97.06 89 THR A C 1
ATOM 681 O O . THR A 1 89 ? -0.363 -3.274 -12.129 1.00 97.06 89 THR A O 1
ATOM 684 N N . GLY A 1 90 ? 1.608 -2.499 -12.859 1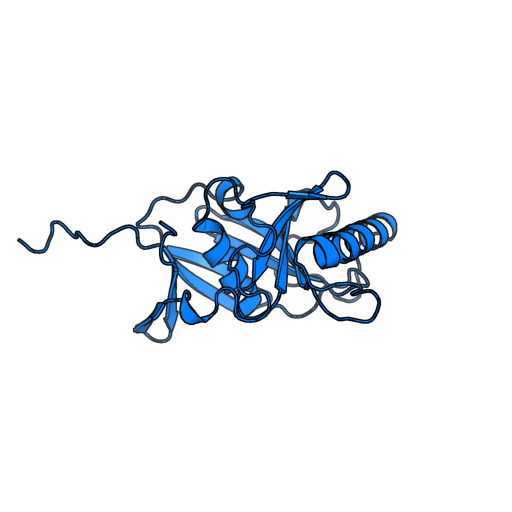.00 96.50 90 GLY A N 1
ATOM 685 C CA . GLY A 1 90 ? 1.050 -1.693 -13.949 1.00 96.50 90 GLY A CA 1
ATOM 686 C C . GLY A 1 90 ? 0.153 -2.509 -14.886 1.00 96.50 90 GLY A C 1
ATOM 687 O O . GLY A 1 90 ? -0.995 -2.129 -15.130 1.00 96.50 90 GLY A O 1
ATOM 688 N N . TYR A 1 91 ? 0.619 -3.682 -15.318 1.00 96.75 91 TYR A N 1
ATOM 689 C CA . TYR A 1 91 ? -0.186 -4.603 -16.123 1.00 96.75 91 TYR A CA 1
ATOM 690 C C . TYR A 1 91 ? -1.356 -5.211 -15.343 1.00 96.75 91 TYR A C 1
ATOM 692 O O . TYR A 1 91 ? -2.480 -5.198 -15.844 1.00 96.75 91 TYR A O 1
ATOM 700 N N . LEU A 1 92 ? -1.129 -5.691 -14.113 1.00 96.75 92 LEU A N 1
ATOM 701 C CA . LEU A 1 92 ? -2.188 -6.290 -13.283 1.00 96.75 92 LEU A CA 1
ATOM 702 C C . LEU A 1 92 ? -3.333 -5.309 -12.988 1.00 96.75 92 LEU A C 1
ATOM 704 O O . LEU A 1 92 ? -4.490 -5.707 -12.888 1.00 96.75 92 LEU A O 1
ATOM 708 N N . MET A 1 93 ? -3.015 -4.021 -12.861 1.00 96.00 93 MET A N 1
ATOM 709 C CA . MET A 1 93 ? -3.976 -2.948 -12.611 1.0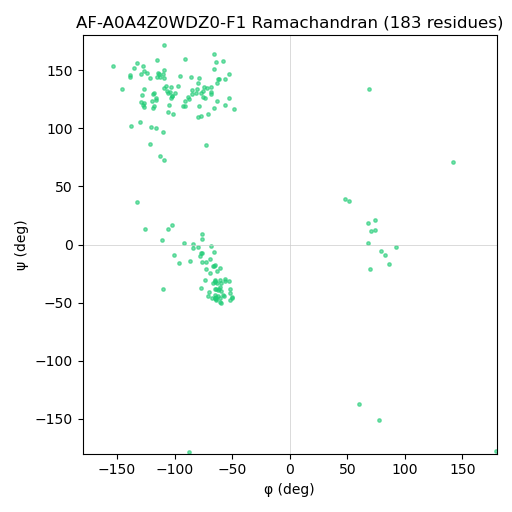0 96.00 93 MET A CA 1
ATOM 710 C C . MET A 1 93 ? -4.651 -2.428 -13.893 1.00 96.00 93 MET A C 1
ATOM 712 O O . MET A 1 93 ? -5.458 -1.501 -13.812 1.00 96.00 93 MET A O 1
ATOM 716 N N . GLY A 1 94 ? -4.321 -2.983 -15.066 1.00 94.38 94 GLY A N 1
ATOM 717 C CA . GLY A 1 94 ? -4.877 -2.567 -16.356 1.00 94.38 94 GLY A CA 1
ATOM 718 C C . GLY A 1 94 ? -4.340 -1.230 -16.882 1.00 94.38 94 GLY A C 1
ATOM 719 O O . GLY A 1 94 ? -4.993 -0.600 -17.708 1.00 94.38 94 GLY A O 1
ATOM 720 N N . LEU A 1 95 ? -3.174 -0.777 -16.409 1.00 93.69 95 LEU A N 1
ATOM 721 C CA . LEU A 1 95 ? -2.547 0.487 -16.826 1.00 93.69 95 LEU A CA 1
ATOM 722 C C . LEU A 1 95 ? -1.676 0.340 -18.087 1.00 93.69 95 LEU A C 1
ATOM 724 O O . LEU A 1 95 ? -1.317 1.343 -18.702 1.00 93.69 95 LEU A O 1
ATOM 728 N N . GLY A 1 96 ? -1.346 -0.897 -18.473 1.00 93.81 96 GLY A N 1
ATOM 729 C CA . GLY A 1 96 ? -0.469 -1.200 -19.605 1.00 93.81 96 GLY A CA 1
ATOM 730 C C . GLY A 1 96 ? 1.012 -0.987 -19.284 1.00 93.81 96 GLY A C 1
ATOM 731 O O . GLY A 1 96 ? 1.432 -1.128 -18.135 1.00 93.81 96 GLY A O 1
ATOM 732 N N . ASP A 1 97 ? 1.803 -0.658 -20.309 1.00 94.94 97 ASP A N 1
ATOM 733 C CA . ASP A 1 97 ? 3.225 -0.355 -20.139 1.00 94.94 97 ASP A CA 1
ATOM 734 C C . ASP A 1 97 ? 3.415 0.996 -19.436 1.00 94.94 97 ASP A C 1
ATOM 736 O O . ASP A 1 97 ? 3.120 2.071 -19.973 1.00 94.94 97 ASP A O 1
ATOM 740 N N . VAL A 1 98 ? 3.927 0.923 -18.212 1.00 94.31 98 VAL A N 1
ATOM 741 C CA . VAL A 1 98 ? 4.174 2.070 -17.345 1.00 94.31 98 VAL A CA 1
ATOM 742 C C . VAL A 1 98 ? 5.657 2.434 -17.232 1.00 94.31 98 VAL A C 1
ATOM 744 O O . VAL A 1 98 ? 6.006 3.244 -16.374 1.00 94.31 98 VAL A O 1
ATOM 747 N N . MET A 1 99 ? 6.545 1.902 -18.083 1.00 93.25 99 MET A N 1
ATOM 748 C CA . MET A 1 99 ? 7.990 2.187 -18.015 1.00 93.25 99 MET A CA 1
ATOM 749 C C . MET A 1 99 ? 8.310 3.685 -17.980 1.00 93.25 99 MET A C 1
ATOM 751 O O . MET A 1 99 ? 9.122 4.119 -17.173 1.00 93.25 99 MET A O 1
ATOM 755 N N . GLN A 1 100 ? 7.616 4.486 -18.789 1.00 91.50 100 GLN A N 1
ATOM 756 C CA . GLN A 1 100 ? 7.794 5.944 -18.855 1.00 91.50 100 GLN A CA 1
ATOM 757 C C . GLN A 1 100 ? 6.692 6.720 -18.116 1.00 91.50 100 GLN A C 1
ATOM 759 O O . GLN A 1 100 ? 6.489 7.911 -18.349 1.00 91.50 100 GLN A O 1
ATOM 764 N N . GLN A 1 101 ? 5.935 6.047 -17.246 1.00 90.88 101 GLN A N 1
ATOM 765 C CA . GLN A 1 101 ? 4.825 6.646 -16.514 1.00 90.88 101 GLN A CA 1
ATOM 766 C C . GLN A 1 101 ? 5.129 6.717 -15.013 1.00 90.88 101 GLN A C 1
ATOM 768 O O . GLN A 1 101 ? 5.696 5.782 -14.452 1.00 90.88 101 GLN A O 1
ATOM 773 N N . PRO A 1 102 ? 4.681 7.771 -14.308 1.00 88.00 102 PRO A N 1
ATOM 774 C CA . PRO A 1 102 ? 4.891 7.909 -12.864 1.00 88.00 102 PRO A CA 1
ATOM 775 C C . PRO A 1 102 ? 3.962 7.017 -12.015 1.00 88.00 102 PRO A C 1
ATOM 777 O O . PRO A 1 102 ? 3.940 7.145 -10.790 1.00 88.00 102 PRO A O 1
ATOM 780 N N . VAL A 1 103 ? 3.152 6.165 -12.651 1.00 91.62 103 VAL A N 1
ATOM 781 C CA . VAL A 1 103 ? 2.171 5.273 -12.018 1.00 91.62 103 VAL A CA 1
ATOM 782 C C . VAL A 1 103 ? 2.544 3.801 -12.237 1.00 91.62 103 VAL A C 1
ATOM 784 O O . VAL A 1 103 ? 3.263 3.507 -13.182 1.00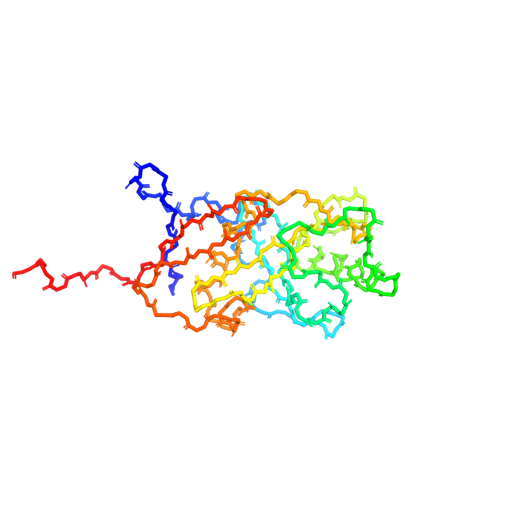 91.62 103 VAL A O 1
ATOM 787 N N . PRO A 1 104 ? 2.048 2.868 -11.410 1.00 94.69 104 PRO A N 1
ATOM 788 C CA . PRO A 1 104 ? 1.428 3.134 -10.118 1.00 94.69 104 PRO A CA 1
ATOM 789 C C . PRO A 1 104 ? 2.447 3.707 -9.120 1.00 94.69 104 PRO A C 1
ATOM 791 O O . PRO A 1 104 ? 3.648 3.468 -9.213 1.00 94.69 104 PRO A O 1
ATOM 794 N N . HIS A 1 105 ? 1.968 4.514 -8.174 1.00 94.12 105 HIS A N 1
ATOM 795 C CA . HIS A 1 105 ? 2.831 5.066 -7.128 1.00 94.12 105 HIS A CA 1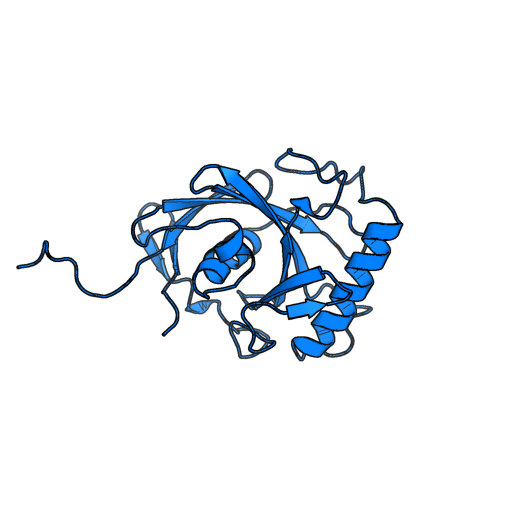
ATOM 796 C C . HIS A 1 105 ? 3.155 3.997 -6.078 1.00 94.12 105 HIS A C 1
ATOM 798 O O . HIS A 1 105 ? 2.241 3.362 -5.551 1.00 94.12 105 HIS A O 1
ATOM 804 N N . MET A 1 106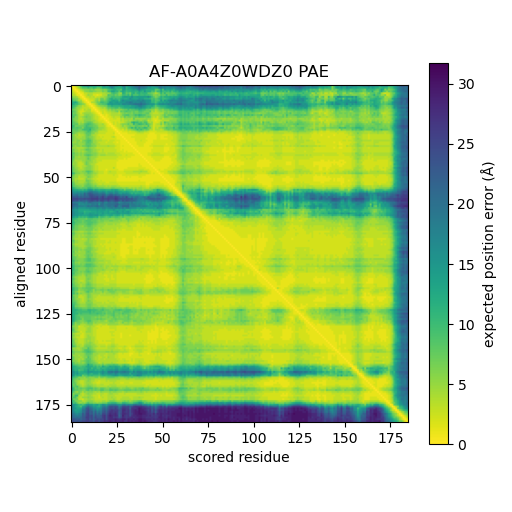 ? 4.430 3.871 -5.716 1.00 94.12 106 MET A N 1
ATOM 805 C CA . MET A 1 106 ? 4.906 2.880 -4.748 1.00 94.12 106 MET A CA 1
ATOM 806 C C . MET A 1 106 ? 4.886 3.456 -3.330 1.00 94.12 106 MET A C 1
ATOM 808 O O . MET A 1 106 ? 5.489 4.503 -3.075 1.00 94.12 106 MET A O 1
ATOM 812 N N . LEU A 1 107 ? 4.175 2.791 -2.415 1.00 94.06 107 LEU A N 1
ATOM 813 C CA . LEU A 1 107 ? 4.025 3.199 -1.019 1.00 94.06 107 LEU A CA 1
ATOM 814 C C . LEU A 1 107 ? 4.566 2.131 -0.079 1.00 94.06 107 LEU A C 1
ATOM 816 O O . LEU A 1 107 ? 4.086 1.001 -0.082 1.00 94.06 107 LEU A O 1
ATOM 820 N N . LEU A 1 108 ? 5.506 2.516 0.777 1.00 92.12 108 LEU A N 1
ATOM 821 C CA . LEU A 1 108 ? 5.902 1.701 1.916 1.00 92.12 108 LEU A CA 1
ATOM 822 C C . LEU A 1 108 ? 5.013 2.050 3.098 1.00 92.12 108 LEU A C 1
ATOM 824 O O . LEU A 1 108 ? 4.897 3.221 3.466 1.00 92.12 108 LEU A O 1
ATOM 828 N N . VAL A 1 109 ? 4.396 1.038 3.692 1.00 92.56 109 VAL A N 1
ATOM 829 C CA . VAL A 1 109 ? 3.506 1.193 4.838 1.00 92.56 109 VAL A CA 1
ATOM 830 C C . VAL A 1 109 ? 4.078 0.425 6.014 1.00 92.56 109 VAL A C 1
ATOM 832 O O . VAL A 1 109 ? 4.414 -0.747 5.883 1.00 92.56 109 VAL A O 1
ATOM 835 N N . ARG A 1 110 ? 4.189 1.075 7.173 1.00 90.62 110 ARG A N 1
ATOM 836 C CA . ARG A 1 110 ? 4.600 0.423 8.422 1.00 90.62 110 ARG A CA 1
ATOM 837 C C . ARG A 1 110 ? 3.636 0.742 9.543 1.00 90.62 110 ARG A C 1
ATOM 839 O O . ARG A 1 110 ? 3.132 1.860 9.640 1.00 90.62 110 ARG A O 1
ATOM 846 N N . ARG A 1 111 ? 3.452 -0.217 10.445 1.00 91.00 111 ARG A N 1
ATOM 847 C CA . ARG A 1 111 ? 2.857 0.046 11.753 1.00 91.00 111 ARG A CA 1
ATOM 848 C C . ARG A 1 111 ? 3.870 0.783 12.628 1.00 91.00 111 ARG A C 1
ATOM 850 O O . ARG A 1 111 ? 4.972 0.291 12.832 1.00 91.00 111 ARG A O 1
ATOM 857 N N . CYS A 1 112 ? 3.481 1.926 13.182 1.00 88.25 112 CYS A N 1
ATOM 858 C CA . CYS A 1 112 ? 4.309 2.698 14.119 1.00 88.25 112 CYS A CA 1
ATOM 859 C C . CYS A 1 112 ? 3.594 2.987 15.450 1.00 88.25 112 CYS A C 1
ATOM 861 O O . CYS A 1 112 ? 4.027 3.828 16.231 1.00 88.25 112 CYS A O 1
ATOM 863 N N . GLY A 1 113 ? 2.476 2.306 15.707 1.00 87.69 113 GLY A N 1
ATOM 864 C CA . GLY A 1 113 ? 1.719 2.411 16.950 1.00 87.69 113 GLY A CA 1
ATOM 865 C C . GLY A 1 113 ? 0.469 1.525 16.947 1.00 87.69 113 GLY A C 1
ATOM 866 O O . GLY A 1 113 ? 0.217 0.814 15.969 1.00 87.69 113 GLY A O 1
ATOM 867 N N . PRO A 1 114 ? -0.344 1.560 18.020 1.00 86.25 114 PRO A N 1
ATOM 868 C CA . PRO A 1 114 ? -1.532 0.716 18.150 1.00 86.25 114 PRO A CA 1
ATOM 869 C C . PRO A 1 114 ? -2.534 0.895 17.006 1.00 86.25 114 PRO A C 1
ATOM 871 O O . PRO A 1 114 ? -2.986 -0.101 16.454 1.00 86.25 114 PRO A O 1
ATOM 874 N N . ALA A 1 115 ? -2.797 2.147 16.624 1.00 90.00 115 ALA A N 1
ATOM 875 C CA . ALA A 1 115 ? -3.682 2.550 15.532 1.00 90.00 115 ALA A CA 1
ATOM 876 C C . ALA A 1 115 ? -3.014 3.595 14.627 1.00 90.00 115 ALA A C 1
ATOM 878 O O . ALA A 1 115 ? -3.648 4.557 14.187 1.00 90.00 115 ALA A O 1
ATOM 879 N N . MET A 1 116 ? -1.701 3.444 14.416 1.00 91.00 116 MET A N 1
ATOM 880 C CA . MET A 1 116 ? -0.900 4.404 13.667 1.00 91.00 116 MET A CA 1
ATOM 881 C C . MET A 1 116 ? -0.087 3.727 12.564 1.00 91.00 116 MET A C 1
ATOM 883 O O . MET A 1 116 ? 0.646 2.769 12.829 1.00 91.00 116 MET A O 1
ATOM 887 N N . LEU A 1 117 ? -0.202 4.262 11.347 1.00 92.56 117 LEU A N 1
ATOM 888 C CA . LEU A 1 117 ? 0.633 3.897 10.204 1.00 92.56 117 LEU A CA 1
ATOM 889 C C . LEU A 1 117 ? 1.575 5.036 9.828 1.00 92.56 117 LEU A C 1
ATOM 891 O O . LEU A 1 117 ? 1.209 6.212 9.887 1.00 92.56 117 LEU A O 1
ATOM 895 N N . LEU A 1 118 ? 2.754 4.667 9.349 1.00 91.31 118 LEU A N 1
ATOM 896 C CA . LEU A 1 118 ? 3.636 5.526 8.575 1.00 91.31 118 LEU A CA 1
ATOM 897 C C . LEU A 1 118 ? 3.540 5.117 7.103 1.00 91.31 118 LEU A C 1
ATOM 899 O O . LEU A 1 118 ? 3.645 3.934 6.787 1.00 91.31 118 LEU A O 1
ATOM 903 N N . VAL A 1 119 ? 3.352 6.094 6.218 1.00 92.31 119 VAL A N 1
ATOM 904 C CA . VAL A 1 119 ? 3.334 5.918 4.763 1.00 92.31 119 VAL A CA 1
ATOM 905 C C . VAL A 1 119 ? 4.451 6.746 4.144 1.00 92.31 119 VAL A C 1
ATOM 907 O O . VAL A 1 119 ? 4.438 7.977 4.211 1.00 92.31 119 VAL A O 1
ATOM 910 N N . GLN A 1 120 ? 5.388 6.067 3.493 1.00 89.06 120 GLN A N 1
ATOM 911 C CA . GLN A 1 120 ? 6.454 6.673 2.701 1.00 89.06 120 GLN A CA 1
ATOM 912 C C . GLN A 1 120 ? 6.155 6.444 1.219 1.00 89.06 120 GLN A C 1
ATOM 914 O O . GLN A 1 120 ? 5.747 5.352 0.827 1.00 89.06 120 GLN A O 1
ATOM 919 N N . ARG A 1 121 ? 6.329 7.476 0.389 1.00 90.62 121 ARG A N 1
ATOM 920 C CA . ARG A 1 121 ? 6.171 7.369 -1.065 1.00 90.62 121 ARG A CA 1
ATOM 921 C C . ARG A 1 121 ? 7.545 7.320 -1.710 1.00 90.62 121 ARG A C 1
ATOM 923 O O . ARG A 1 121 ? 8.398 8.135 -1.370 1.00 90.62 121 ARG A O 1
ATOM 930 N N . LEU A 1 122 ? 7.712 6.410 -2.659 1.00 87.75 122 LEU A N 1
ATOM 931 C CA . LEU A 1 122 ? 8.912 6.305 -3.477 1.00 87.75 122 LEU A CA 1
ATOM 932 C C . LEU A 1 122 ? 8.606 6.737 -4.913 1.00 87.75 122 LEU A C 1
ATOM 934 O O . LEU A 1 122 ? 7.466 6.614 -5.385 1.00 87.75 122 LEU A O 1
ATOM 938 N N . ASP A 1 123 ? 9.608 7.270 -5.600 1.00 85.38 123 ASP A N 1
ATOM 939 C CA . ASP A 1 123 ? 9.598 7.353 -7.059 1.00 85.38 123 ASP A CA 1
ATOM 940 C C . ASP A 1 123 ? 10.162 6.067 -7.694 1.00 85.38 123 ASP A C 1
ATOM 942 O O . ASP A 1 123 ? 10.497 5.108 -6.999 1.00 85.38 123 ASP A O 1
ATOM 946 N N . HIS A 1 124 ? 10.234 6.027 -9.026 1.00 78.38 124 HIS A N 1
ATOM 947 C CA . HIS A 1 124 ? 10.745 4.870 -9.771 1.00 78.38 124 HIS A CA 1
ATOM 948 C C . HIS A 1 124 ? 12.244 4.605 -9.526 1.00 78.38 124 HIS A C 1
ATOM 950 O O . HIS A 1 124 ? 12.707 3.497 -9.763 1.00 78.38 124 HIS A O 1
ATOM 956 N N . SER A 1 125 ? 12.997 5.591 -9.017 1.00 78.25 125 SER A N 1
ATOM 957 C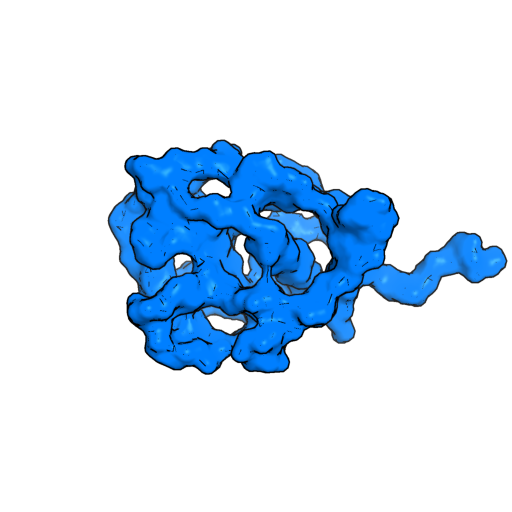 CA . SER A 1 125 ? 14.396 5.414 -8.603 1.00 78.25 125 SER A CA 1
ATOM 958 C C . SER A 1 125 ? 14.526 4.852 -7.181 1.00 78.25 125 SER A C 1
ATOM 960 O O . SER A 1 125 ? 15.627 4.621 -6.695 1.00 78.25 125 SER A O 1
ATOM 962 N N . GLY A 1 126 ? 13.408 4.646 -6.475 1.00 78.94 126 GLY A N 1
ATOM 963 C CA . GLY A 1 126 ? 13.414 4.210 -5.080 1.00 78.94 126 GLY A CA 1
ATOM 964 C C . GLY A 1 126 ? 13.816 5.309 -4.094 1.00 78.94 126 GLY A C 1
ATOM 965 O O . GLY A 1 126 ? 14.055 5.007 -2.923 1.00 78.94 126 GLY A O 1
ATOM 966 N N . SER A 1 127 ? 13.866 6.565 -4.541 1.00 82.31 127 SER A N 1
ATOM 967 C CA . SER A 1 127 ? 14.105 7.730 -3.691 1.00 82.31 127 SER A CA 1
ATOM 968 C C . SER A 1 127 ? 12.821 8.125 -2.972 1.00 82.31 127 SER A C 1
ATOM 970 O O . SER A 1 127 ? 11.727 8.106 -3.550 1.00 82.31 127 SER A O 1
ATOM 972 N N . ALA A 1 128 ? 12.940 8.491 -1.697 1.00 82.50 128 ALA A N 1
ATOM 973 C CA . ALA A 1 128 ? 11.806 8.999 -0.949 1.00 82.50 128 ALA A CA 1
ATOM 974 C C . ALA A 1 128 ? 11.378 10.367 -1.478 1.00 82.50 128 ALA A C 1
ATOM 976 O O . ALA A 1 128 ? 12.184 11.259 -1.723 1.00 82.50 128 ALA A O 1
ATOM 977 N N . VAL A 1 129 ? 10.073 10.531 -1.637 1.00 85.25 129 VAL A N 1
ATOM 978 C CA . VAL A 1 129 ? 9.465 11.747 -2.167 1.00 85.25 129 VAL A CA 1
ATOM 979 C C . VAL A 1 129 ? 8.264 12.116 -1.316 1.00 85.25 129 VAL A C 1
ATOM 981 O O . VAL A 1 129 ? 7.599 11.247 -0.748 1.00 85.25 129 VAL A O 1
ATOM 984 N N . SER A 1 130 ? 7.937 13.409 -1.256 1.00 84.00 130 SER A N 1
ATOM 985 C CA . SER A 1 130 ? 6.875 13.893 -0.373 1.00 84.00 130 SER A CA 1
ATOM 986 C C . SER A 1 130 ? 5.574 13.115 -0.581 1.00 84.00 130 SER A C 1
ATOM 988 O O . SER A 1 130 ? 5.060 12.984 -1.706 1.00 84.00 130 SER A O 1
ATOM 990 N N . ALA A 1 131 ? 5.057 12.576 0.521 1.00 87.06 131 ALA A N 1
ATOM 991 C CA . ALA A 1 131 ? 3.788 11.876 0.555 1.00 87.06 131 ALA A CA 1
ATOM 992 C C . ALA A 1 131 ? 2.640 12.880 0.742 1.00 87.06 131 ALA A C 1
ATOM 994 O O . ALA A 1 131 ? 2.758 13.904 1.413 1.00 87.06 131 ALA A O 1
ATOM 995 N N . SER A 1 132 ? 1.517 12.598 0.096 1.00 90.69 132 SER A N 1
ATOM 996 C CA . SER A 1 132 ? 0.333 13.453 0.067 1.00 90.69 132 SER A CA 1
ATOM 997 C C . SER A 1 132 ? -0.815 12.849 0.872 1.00 90.69 132 SER A C 1
ATOM 999 O O . SER A 1 132 ? -0.795 11.672 1.234 1.00 90.69 132 SER A O 1
ATOM 1001 N N . PHE A 1 133 ? -1.880 13.631 1.059 1.00 92.00 133 PHE A N 1
ATOM 1002 C CA . PHE A 1 133 ? -3.136 13.138 1.626 1.00 92.00 133 PHE A CA 1
ATOM 1003 C C . PHE A 1 133 ? -3.662 11.887 0.906 1.00 92.00 133 PHE A C 1
ATOM 1005 O O . PHE A 1 133 ? -4.141 10.975 1.569 1.00 92.00 133 PHE A O 1
ATOM 1012 N N . LEU A 1 134 ? -3.537 11.799 -0.426 1.00 92.56 134 LEU A N 1
ATOM 1013 C CA . LEU A 1 134 ? -3.998 10.620 -1.170 1.00 92.56 134 LEU A CA 1
ATOM 1014 C C . LEU A 1 134 ? -3.207 9.358 -0.814 1.00 92.56 134 LEU A C 1
ATOM 1016 O O . LEU A 1 134 ? -3.778 8.276 -0.819 1.00 92.56 134 LEU A O 1
ATOM 1020 N N . ASN A 1 135 ? -1.929 9.489 -0.448 1.00 94.44 135 ASN A N 1
ATOM 1021 C CA . ASN A 1 135 ? -1.126 8.351 0.001 1.00 94.44 135 ASN A CA 1
ATOM 1022 C C . ASN A 1 135 ? -1.598 7.852 1.373 1.00 94.44 135 ASN A C 1
ATOM 1024 O O . ASN A 1 135 ? -1.736 6.649 1.574 1.00 94.44 135 ASN A O 1
ATOM 1028 N N . ALA A 1 136 ? -1.925 8.771 2.287 1.00 94.00 136 ALA A N 1
ATOM 1029 C CA . ALA A 1 136 ? -2.535 8.414 3.564 1.00 94.00 136 ALA A CA 1
ATOM 1030 C C . ALA A 1 136 ? -3.936 7.801 3.372 1.00 94.00 136 ALA A C 1
ATOM 1032 O O . ALA A 1 136 ? -4.236 6.747 3.923 1.00 94.00 136 ALA A O 1
ATOM 1033 N N . ALA A 1 137 ? -4.773 8.415 2.533 1.00 93.56 137 ALA A N 1
ATOM 1034 C CA . ALA A 1 137 ? -6.108 7.920 2.213 1.00 93.56 137 ALA A CA 1
ATOM 1035 C C . ALA A 1 137 ? -6.074 6.525 1.571 1.00 93.56 137 ALA A C 1
ATOM 1037 O O . ALA A 1 137 ? -6.935 5.710 1.872 1.00 93.56 137 ALA A O 1
ATOM 1038 N N . ALA A 1 138 ? -5.074 6.221 0.737 1.00 94.38 138 ALA A N 1
ATOM 1039 C CA . ALA A 1 138 ? -4.883 4.892 0.160 1.00 94.38 138 ALA A CA 1
ATOM 1040 C C . ALA A 1 138 ? -4.670 3.818 1.232 1.00 94.38 138 ALA A C 1
ATOM 1042 O O . ALA A 1 138 ? -5.370 2.808 1.232 1.00 94.38 138 ALA A O 1
ATOM 1043 N N . ALA A 1 139 ? -3.757 4.063 2.177 1.00 94.38 139 ALA A N 1
ATOM 1044 C CA . ALA A 1 139 ? -3.508 3.156 3.295 1.00 94.38 139 ALA A CA 1
ATOM 1045 C C . ALA A 1 139 ? -4.725 3.024 4.228 1.00 94.38 139 ALA A C 1
ATOM 1047 O O . ALA A 1 139 ? -5.038 1.919 4.672 1.00 94.38 139 ALA A O 1
ATOM 1048 N N . ALA A 1 140 ? -5.454 4.120 4.466 1.00 92.31 140 ALA A N 1
ATOM 1049 C CA . ALA A 1 140 ? -6.700 4.090 5.229 1.00 92.31 140 ALA A CA 1
ATOM 1050 C C . ALA A 1 140 ? -7.787 3.264 4.524 1.00 92.31 140 ALA A C 1
ATOM 1052 O O . ALA A 1 140 ? -8.399 2.404 5.146 1.00 92.31 140 ALA A O 1
ATOM 1053 N N . CYS A 1 141 ? -8.011 3.489 3.226 1.00 90.62 141 CYS A N 1
ATOM 1054 C CA . CYS A 1 141 ? -8.982 2.736 2.432 1.00 90.62 141 CYS A CA 1
ATOM 1055 C C . CYS A 1 141 ? -8.633 1.251 2.365 1.00 90.62 141 CYS A C 1
ATOM 1057 O O . CYS A 1 141 ? -9.536 0.428 2.444 1.00 90.62 141 CYS A O 1
ATOM 1059 N N . ALA A 1 142 ? -7.346 0.902 2.255 1.00 91.88 142 ALA A N 1
ATOM 1060 C CA . ALA A 1 142 ? -6.906 -0.487 2.185 1.00 91.88 142 ALA A CA 1
ATOM 1061 C C . ALA A 1 142 ? -7.392 -1.330 3.387 1.00 91.88 142 ALA A C 1
ATOM 1063 O O . ALA A 1 142 ? -7.702 -2.505 3.213 1.00 91.88 142 ALA A O 1
ATOM 1064 N N . LEU A 1 143 ? -7.584 -0.724 4.570 1.00 88.62 143 LEU A N 1
ATOM 1065 C CA . LEU A 1 143 ? -8.120 -1.407 5.762 1.00 88.62 143 LEU A CA 1
ATOM 1066 C C . LEU A 1 143 ? -9.568 -1.887 5.600 1.00 88.62 143 LEU A C 1
ATOM 1068 O O . LEU A 1 143 ? -10.028 -2.719 6.377 1.00 88.62 143 LEU A O 1
ATOM 1072 N N . ALA A 1 144 ? -10.304 -1.361 4.620 1.00 84.06 144 ALA A N 1
ATOM 1073 C CA . ALA A 1 144 ? -11.676 -1.774 4.352 1.00 84.06 144 ALA A CA 1
ATOM 1074 C C . ALA A 1 144 ? -11.777 -3.164 3.708 1.00 84.06 144 ALA A C 1
ATOM 1076 O O . ALA A 1 144 ? -12.872 -3.731 3.675 1.00 84.06 144 ALA A O 1
ATOM 1077 N N . TRP A 1 145 ? -10.667 -3.697 3.187 1.00 87.50 145 TRP A N 1
ATOM 1078 C CA . TRP A 1 145 ? -10.601 -5.044 2.636 1.00 87.50 145 TRP A CA 1
ATOM 1079 C C . TRP A 1 145 ? -9.869 -5.971 3.605 1.00 87.50 145 TRP A C 1
ATOM 1081 O O . TRP A 1 145 ? -8.698 -5.719 3.899 1.00 87.50 145 TRP A O 1
ATOM 1091 N N . PRO A 1 146 ? -10.535 -7.041 4.078 1.00 84.12 146 PRO A N 1
ATOM 1092 C CA . PRO A 1 146 ? -9.859 -8.135 4.761 1.00 84.12 146 PRO A CA 1
ATOM 1093 C C . PRO A 1 146 ? -8.708 -8.665 3.902 1.00 84.12 146 PRO A C 1
ATOM 1095 O O . PRO A 1 146 ? -8.787 -8.634 2.673 1.00 84.12 146 PRO A O 1
ATOM 1098 N N . ASP A 1 147 ? -7.643 -9.116 4.554 1.00 89.19 147 ASP A N 1
ATOM 1099 C CA . ASP A 1 147 ? -6.430 -9.671 3.940 1.00 89.19 147 ASP A CA 1
ATOM 1100 C C . ASP A 1 147 ? -5.565 -8.673 3.159 1.00 89.19 147 ASP A C 1
ATOM 1102 O O . ASP A 1 147 ? -4.509 -9.044 2.645 1.00 89.19 147 ASP A O 1
ATOM 1106 N N . SER A 1 148 ? -5.947 -7.393 3.102 1.00 92.19 148 SER A N 1
ATOM 1107 C CA . SER A 1 148 ? -5.058 -6.355 2.586 1.00 92.19 148 SER A CA 1
ATOM 1108 C C . SER A 1 148 ? -3.825 -6.197 3.471 1.00 92.19 148 SER A C 1
ATOM 1110 O O . SER A 1 148 ? -3.866 -6.453 4.679 1.00 92.19 148 SER A O 1
ATOM 1112 N N . LEU A 1 149 ? -2.748 -5.668 2.892 1.00 93.69 149 LEU A N 1
ATOM 1113 C CA . LEU A 1 149 ? -1.518 -5.365 3.611 1.00 93.69 149 LEU A CA 1
ATOM 1114 C C . LEU A 1 149 ? -1.776 -4.543 4.883 1.00 93.69 149 LEU A C 1
ATOM 1116 O O . LEU A 1 149 ? -1.221 -4.822 5.942 1.00 93.69 149 LEU A O 1
ATOM 1120 N N . THR A 1 150 ? -2.612 -3.507 4.801 1.00 90.44 150 THR A N 1
ATOM 1121 C CA . THR A 1 150 ? -2.839 -2.637 5.958 1.00 90.44 150 THR A CA 1
ATOM 1122 C C . THR A 1 150 ? -3.688 -3.310 7.027 1.00 90.44 150 THR A C 1
ATOM 1124 O O . THR A 1 150 ? -3.453 -3.039 8.202 1.00 90.44 150 THR A O 1
ATOM 1127 N N . SER A 1 151 ? -4.606 -4.209 6.654 1.00 88.19 151 SER A N 1
ATOM 1128 C CA . SER A 1 151 ? -5.370 -5.018 7.615 1.00 88.19 151 SER A CA 1
ATOM 1129 C C . SER A 1 151 ? -4.493 -6.018 8.378 1.00 88.19 151 SER A C 1
ATOM 1131 O O . SER A 1 151 ? -4.711 -6.238 9.567 1.00 88.19 151 SER A O 1
ATOM 1133 N N . GLU A 1 152 ? -3.447 -6.550 7.739 1.00 88.94 152 GLU A N 1
ATOM 1134 C CA . GLU A 1 152 ? -2.445 -7.403 8.389 1.00 88.94 152 GLU A CA 1
ATOM 1135 C C . GLU A 1 152 ? -1.542 -6.598 9.332 1.00 88.94 152 GLU A C 1
ATOM 1137 O O . GLU A 1 152 ? -1.299 -7.000 10.471 1.00 88.94 152 GLU A O 1
ATOM 1142 N N . LEU A 1 153 ? -1.082 -5.423 8.889 1.00 87.06 153 LEU A N 1
ATOM 1143 C CA . LEU A 1 153 ? -0.262 -4.532 9.715 1.00 87.06 153 LEU A CA 1
ATOM 1144 C C . LEU A 1 153 ? -1.028 -3.993 10.930 1.00 87.06 153 LEU A C 1
ATOM 1146 O O . LEU A 1 153 ? -0.427 -3.719 11.971 1.00 87.06 153 LEU A O 1
ATOM 1150 N N . LEU A 1 154 ? -2.340 -3.802 10.805 1.00 87.06 154 LEU A N 1
ATOM 1151 C CA . LEU A 1 154 ? -3.191 -3.240 11.842 1.00 87.06 154 LEU A CA 1
ATOM 1152 C C . LEU A 1 154 ? -4.520 -3.991 11.952 1.00 87.06 154 LEU A C 1
ATOM 1154 O O . LEU A 1 154 ? -5.484 -3.702 11.244 1.00 87.06 154 LEU A O 1
ATOM 1158 N N . ALA A 1 155 ? -4.606 -4.856 12.961 1.00 75.88 155 ALA A N 1
ATOM 1159 C CA . ALA A 1 155 ? -5.870 -5.408 13.429 1.00 75.88 155 ALA A CA 1
ATOM 1160 C C . ALA A 1 155 ? -6.662 -4.333 14.199 1.00 75.88 155 ALA A C 1
ATOM 1162 O O . ALA A 1 155 ? -6.545 -4.207 15.420 1.00 75.88 155 ALA A O 1
ATOM 1163 N N . LEU A 1 156 ? -7.428 -3.511 13.476 1.00 71.38 156 LEU A N 1
ATOM 1164 C CA . LEU A 1 156 ? -8.287 -2.481 14.066 1.00 71.38 156 LEU A CA 1
ATOM 1165 C C . LEU A 1 156 ? -9.715 -2.982 14.240 1.00 71.38 156 LEU A C 1
ATOM 1167 O O . LEU A 1 156 ? -10.255 -3.700 13.404 1.00 71.38 156 LEU A O 1
ATOM 1171 N N . ASN A 1 157 ? -10.347 -2.530 15.316 1.00 65.38 157 ASN A N 1
ATOM 1172 C CA . ASN A 1 157 ? -11.785 -2.653 15.509 1.00 65.38 157 ASN A CA 1
ATOM 1173 C C . ASN A 1 157 ? -12.511 -1.409 14.956 1.00 65.38 157 ASN A C 1
ATOM 1175 O O . ASN A 1 157 ? -11.923 -0.343 14.755 1.00 65.38 157 ASN A O 1
ATOM 1179 N N . SER A 1 158 ? -13.808 -1.553 14.689 1.00 59.91 158 SER A N 1
ATOM 1180 C CA . SER A 1 158 ? -14.640 -0.614 13.918 1.00 59.91 158 SER A CA 1
ATOM 1181 C C . SER A 1 158 ? -14.907 0.745 14.575 1.00 59.91 158 SER A C 1
ATOM 1183 O O . SER A 1 158 ? -15.562 1.576 13.959 1.00 59.91 158 SER A O 1
ATOM 1185 N N . SER A 1 159 ? -14.412 0.984 15.790 1.00 64.00 159 SER A N 1
ATOM 1186 C CA . SER A 1 159 ? -14.544 2.268 16.501 1.00 64.00 159 SER A CA 1
ATOM 1187 C C . SER A 1 159 ? -13.209 3.005 16.636 1.00 64.00 159 SER A C 1
ATOM 1189 O O . SER A 1 159 ? -13.130 4.047 17.287 1.00 64.00 159 SER A O 1
ATOM 1191 N N . THR A 1 160 ? -12.134 2.469 16.050 1.00 71.69 160 THR A N 1
ATOM 1192 C CA . THR A 1 160 ? -10.804 3.051 16.198 1.00 71.69 160 THR A CA 1
ATOM 1193 C C . THR A 1 160 ? -10.588 4.224 15.248 1.00 71.69 160 THR A C 1
ATOM 1195 O O . THR A 1 160 ? -10.764 4.130 14.032 1.00 71.69 160 THR A O 1
ATOM 1198 N N . ARG A 1 161 ? -10.112 5.337 15.814 1.00 83.19 161 ARG A N 1
ATOM 1199 C CA . ARG A 1 161 ? -9.557 6.452 15.049 1.00 83.19 161 ARG A CA 1
ATOM 1200 C C . ARG A 1 161 ? -8.147 6.092 14.592 1.00 83.19 161 ARG A C 1
ATOM 1202 O O . ARG A 1 161 ? -7.227 6.015 15.402 1.00 83.19 161 ARG A O 1
ATOM 1209 N N . LEU A 1 162 ? -7.985 5.894 13.292 1.00 89.31 162 LEU A N 1
ATOM 1210 C CA . LEU A 1 162 ? -6.700 5.613 12.673 1.00 89.31 162 LEU A CA 1
ATOM 1211 C C . LEU A 1 162 ? -5.922 6.910 12.468 1.00 89.31 162 LEU A C 1
ATOM 1213 O O . LEU A 1 162 ? -6.449 7.888 11.937 1.00 89.31 162 LEU A O 1
ATOM 1217 N N . GLN A 1 163 ? -4.649 6.901 12.834 1.00 91.75 163 GLN A N 1
ATOM 1218 C CA . GLN A 1 163 ? -3.715 7.969 12.515 1.00 91.75 163 GLN A CA 1
ATOM 1219 C C . GLN A 1 163 ? -2.752 7.494 11.430 1.00 91.75 163 GLN A C 1
ATOM 1221 O O . GLN A 1 163 ? -2.183 6.413 11.519 1.00 91.75 163 GLN A O 1
ATOM 1226 N N . ILE A 1 164 ? -2.553 8.294 10.389 1.00 92.25 164 ILE A N 1
ATOM 1227 C CA . ILE A 1 164 ? -1.580 7.985 9.343 1.00 92.25 164 ILE A CA 1
ATOM 1228 C C . ILE A 1 164 ? -0.661 9.174 9.168 1.00 92.25 164 ILE A C 1
ATOM 1230 O O . ILE A 1 164 ? -1.104 10.273 8.830 1.00 92.25 164 ILE A O 1
ATOM 1234 N N . ARG A 1 165 ? 0.627 8.944 9.387 1.00 91.19 165 ARG A N 1
ATOM 1235 C CA . ARG A 1 165 ? 1.673 9.894 9.048 1.00 91.19 165 ARG A CA 1
ATOM 1236 C C . ARG A 1 165 ? 2.094 9.663 7.601 1.00 91.19 165 ARG A C 1
ATOM 1238 O O . ARG A 1 165 ? 2.447 8.548 7.239 1.00 91.19 165 ARG A O 1
ATOM 1245 N N . ALA A 1 166 ? 2.039 10.704 6.782 1.00 90.31 166 ALA A N 1
ATOM 1246 C CA . ALA A 1 166 ? 2.525 10.684 5.408 1.00 90.31 166 ALA A CA 1
ATOM 1247 C C . ALA A 1 166 ? 3.425 11.909 5.208 1.00 90.31 166 ALA A C 1
ATOM 1249 O O . ALA A 1 166 ? 2.942 13.044 5.168 1.00 90.31 166 ALA A O 1
ATOM 1250 N N . GLY A 1 167 ? 4.739 11.673 5.157 1.00 79.56 167 GLY A N 1
ATOM 1251 C CA . GLY A 1 167 ? 5.745 12.725 5.315 1.00 79.56 167 GLY A CA 1
ATOM 1252 C C . GLY A 1 167 ? 5.614 13.411 6.679 1.00 79.56 167 GLY A C 1
ATOM 1253 O O . GLY A 1 167 ? 5.343 12.768 7.694 1.00 79.56 167 GLY A O 1
ATOM 1254 N N . GLN A 1 168 ? 5.717 14.739 6.707 1.00 78.62 168 GLN A N 1
ATOM 1255 C CA . GLN A 1 168 ? 5.597 15.529 7.945 1.00 78.62 168 GLN A CA 1
ATOM 1256 C C . GLN A 1 168 ? 4.153 15.705 8.444 1.00 78.62 168 GLN A C 1
ATOM 1258 O O . GLN A 1 168 ? 3.922 16.248 9.525 1.00 78.62 168 GLN A O 1
ATOM 1263 N N . LYS A 1 169 ? 3.155 15.275 7.664 1.00 88.00 169 LYS A N 1
ATOM 1264 C CA . LYS A 1 169 ? 1.743 15.503 7.980 1.00 88.00 169 LYS A CA 1
ATOM 1265 C C . LYS A 1 169 ? 1.136 14.289 8.665 1.00 88.00 169 LYS A C 1
ATOM 1267 O O . LYS A 1 169 ? 1.324 13.152 8.234 1.00 88.00 169 LYS A O 1
ATOM 1272 N N . LEU A 1 170 ? 0.361 14.552 9.713 1.00 90.06 170 LEU A N 1
ATOM 1273 C CA . LEU A 1 170 ? -0.451 13.558 10.403 1.00 90.06 170 LEU A CA 1
ATOM 1274 C C . LEU A 1 170 ? -1.914 13.724 9.994 1.00 90.06 170 LEU A C 1
ATOM 1276 O O . LEU A 1 170 ? -2.490 14.802 10.126 1.00 90.06 170 LEU A O 1
ATOM 1280 N N . TYR A 1 171 ? -2.513 12.639 9.523 1.00 90.81 171 TYR A N 1
ATOM 1281 C CA . TYR A 1 171 ? -3.910 12.570 9.122 1.00 90.81 171 TYR A CA 1
ATOM 1282 C C . TYR A 1 171 ? -4.675 11.641 10.059 1.00 90.81 171 TYR A C 1
ATOM 1284 O O . TYR A 1 171 ? -4.126 10.649 10.535 1.00 90.81 171 TYR A O 1
ATOM 1292 N N . ALA A 1 172 ? -5.946 11.949 10.308 1.00 89.69 172 ALA A N 1
ATOM 1293 C CA . ALA A 1 172 ? -6.825 11.106 11.104 1.00 89.69 172 ALA A CA 1
ATOM 1294 C C . ALA A 1 172 ? -8.011 10.621 10.265 1.00 89.69 172 ALA A C 1
ATOM 1296 O O . ALA A 1 172 ? -8.707 11.420 9.632 1.00 89.69 172 ALA A O 1
ATOM 1297 N N . PHE A 1 173 ? -8.254 9.318 10.313 1.00 87.44 173 PHE A N 1
ATOM 1298 C CA . PHE A 1 173 ? -9.319 8.634 9.596 1.00 87.44 173 PHE A CA 1
ATOM 1299 C C . PHE A 1 173 ? -10.227 7.905 10.585 1.00 87.44 173 PHE A C 1
ATOM 1301 O O . PHE A 1 173 ? -9.773 7.385 11.605 1.00 87.44 173 PHE A O 1
ATOM 1308 N N . GLY A 1 174 ? -11.521 7.900 10.285 1.00 82.19 174 GLY A N 1
ATOM 1309 C CA . GLY A 1 174 ? -12.510 7.074 10.962 1.00 82.19 174 GLY A CA 1
ATOM 13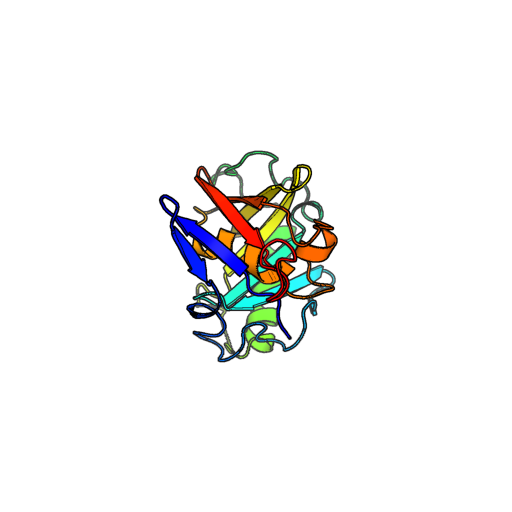10 C C . GLY A 1 174 ? -12.843 5.878 10.082 1.00 82.19 174 GLY A C 1
ATOM 1311 O O . GLY A 1 174 ? -13.181 6.045 8.909 1.00 82.19 174 GLY A O 1
ATOM 1312 N N . LEU A 1 175 ? -12.747 4.681 10.647 1.00 73.19 175 LEU A N 1
ATOM 1313 C CA . LEU A 1 175 ? -13.346 3.482 10.076 1.00 73.19 175 LEU A CA 1
ATOM 1314 C C . LEU A 1 175 ? -14.736 3.399 10.702 1.00 73.19 175 LEU A C 1
ATOM 1316 O O . LEU A 1 175 ? -14.813 3.363 11.922 1.00 73.19 175 LEU A O 1
ATOM 1320 N N . THR A 1 176 ? -15.824 3.434 9.938 1.00 64.56 176 THR A N 1
ATOM 1321 C CA . THR A 1 176 ? -17.154 3.175 10.511 1.00 64.56 176 THR A CA 1
ATOM 1322 C C . THR A 1 176 ? -17.736 1.919 9.888 1.00 64.56 176 THR A C 1
ATOM 1324 O O . THR A 1 176 ? -17.810 1.765 8.670 1.00 64.56 176 THR A O 1
ATOM 1327 N N . GLY A 1 177 ? -18.130 0.984 10.751 1.00 43.84 177 GLY A N 1
ATOM 1328 C CA . GLY A 1 177 ? -18.857 -0.223 10.386 1.00 43.84 177 GLY A CA 1
ATOM 1329 C C . GLY A 1 177 ? -20.324 -0.110 10.799 1.00 43.84 177 GLY A C 1
ATOM 1330 O O . GLY A 1 177 ? -20.610 -0.135 11.986 1.00 43.84 177 GLY A O 1
ATOM 1331 N N . ARG A 1 178 ? -21.211 -0.067 9.795 1.00 38.09 178 ARG A N 1
ATOM 1332 C CA . ARG A 1 178 ? -22.688 -0.197 9.817 1.00 38.09 178 ARG A CA 1
ATOM 1333 C C . ARG A 1 178 ? -23.508 0.931 10.464 1.00 38.09 178 ARG A C 1
ATOM 1335 O O . ARG A 1 178 ? -23.278 1.371 11.577 1.00 38.09 178 ARG A O 1
ATOM 1342 N N . THR A 1 179 ? -24.557 1.316 9.737 1.00 34.84 179 THR A N 1
ATOM 1343 C CA . THR A 1 179 ? -25.792 1.912 10.262 1.00 34.84 179 THR A CA 1
ATOM 1344 C C . THR A 1 179 ? -26.307 1.084 11.441 1.00 34.84 179 THR A C 1
ATOM 1346 O O . THR A 1 179 ? -26.638 -0.090 11.253 1.00 34.84 179 THR A O 1
ATOM 1349 N N . GLY A 1 180 ? -26.353 1.681 12.628 1.00 33.88 180 GLY A N 1
ATOM 1350 C CA . GLY A 1 180 ? -26.836 1.046 13.852 1.00 33.88 180 GLY A CA 1
ATOM 1351 C C . GLY A 1 180 ? -26.003 1.457 15.058 1.00 33.88 180 GLY A C 1
ATOM 1352 O O . GLY A 1 180 ? -25.234 0.653 15.576 1.00 33.88 180 GLY A O 1
ATOM 1353 N N . ASP A 1 181 ? -26.148 2.712 15.474 1.00 29.52 181 ASP A N 1
ATOM 1354 C CA . ASP A 1 181 ? -25.802 3.123 16.831 1.00 29.52 181 ASP A CA 1
ATOM 1355 C C . ASP A 1 181 ? -26.964 2.689 17.749 1.00 29.52 181 ASP A C 1
ATOM 1357 O O . ASP A 1 181 ? -28.093 3.115 17.507 1.00 29.52 181 ASP A O 1
ATOM 1361 N N . PRO A 1 182 ? -26.764 1.823 18.761 1.00 36.94 182 PRO A N 1
ATOM 1362 C CA . PRO A 1 182 ? -27.816 1.481 19.715 1.00 36.94 182 PRO A CA 1
ATOM 1363 C C . PRO A 1 182 ? -28.059 2.589 20.756 1.00 36.94 182 PRO A C 1
ATOM 1365 O O . PRO A 1 182 ? -28.783 2.357 21.719 1.00 36.94 182 PRO A O 1
ATOM 1368 N N . SER A 1 183 ? -27.465 3.779 20.595 1.00 36.34 183 SER A N 1
ATOM 1369 C CA . SER A 1 183 ? -27.799 4.963 21.398 1.00 36.34 183 SER A CA 1
ATOM 1370 C C . SER A 1 183 ? -28.887 5.865 20.791 1.00 36.34 183 SER A C 1
ATOM 1372 O O . SER A 1 183 ? -29.274 6.845 21.423 1.00 36.34 183 SER A O 1
ATOM 1374 N N . GLU A 1 184 ? -29.452 5.503 19.632 1.00 39.34 184 GLU A N 1
ATOM 1375 C CA . GLU A 1 184 ? -30.702 6.081 19.113 1.00 39.34 184 GLU A CA 1
ATOM 1376 C C . GLU A 1 184 ? -31.848 5.057 19.175 1.00 39.34 184 GLU A C 1
ATOM 1378 O O . GLU A 1 184 ? -32.292 4.514 18.162 1.00 39.34 184 GLU A O 1
ATOM 1383 N N . SER A 1 185 ? -32.330 4.787 20.389 1.00 34.00 185 SER A N 1
ATOM 1384 C CA . SER A 1 185 ? -33.673 4.245 20.646 1.00 34.00 185 SER A CA 1
ATOM 1385 C C . SER A 1 185 ? -34.113 4.558 22.066 1.00 34.00 185 SER A C 1
ATOM 1387 O O . SER A 1 185 ? -33.331 4.212 22.981 1.00 34.00 185 SER A O 1
#

Secondary structure (DSSP, 8-state):
-PPPEEEEETTEEEEGGGGBTTTTSSSSTTS-S-EEETTEEEEEEEBSSEEEEEEGGGSTT--SSSS--TTSPPPHHHHHHHHHHHHHHHHHTT----TTS--SEEEEEEEEETTEEEEEEE-TTS-EE---HHHHHHHHHHTTSTTSHHHHH----TT-EEEEEETTEEEEEEE---S--TT--

InterPro domains:
  IPR007400 PrpF-like [PTHR43709] (18-164)

Mean predicted aligned error: 7.04 Å

Radius of gyration: 16.03 Å; Cα contacts (8 Å, |Δi|>4): 406; chains: 1; bounding box: 54×33×42 Å

pLDDT: mean 82.27, std 15.77, range [29.52, 97.94]

Sequence (185 aa):
MVTPVYYSVSGAQRPLVQLLGRRSGRALPTGNARDLVDGLWVTCVDVGRPMVLLDGNLLPGSLPEPEPDPALPLAQHLQERLERVRLQTGYLMGLGDVMQQPVPHMLLVRRCGPAMLLVQRLDHSGSAVSASFLNAAAAACALAWPDSLTSELLALNSSTRLQIRAGQKLYAFGLTGRTGDPSES

Organism: NCBI:txid2759953

Foldseek 3Di:
DFFWKWFDDPNDTDTLPVQFCPPLVGQQLLPDLWDQFLNFIWGWGGRVATAIEGALVVAPPSDPDLFDDLVDFGDQVVLVSVLSRQQVVCVSSVVHGCVVPQPDWYWHWADPDQQEIRIWTATSSRGTDFFDPSRQVSLRSSCRDPPHPSCVRYVDDQQDWHWYRGRPDITTMHRHDDDDDVVPD

Solvent-accessible surface area (backbone atoms only — not comparable to full-atom values): 10060 Å² total; per-residue (Å²): 133,76,49,55,35,30,38,58,57,98,85,45,76,44,70,50,70,86,31,44,11,71,77,60,76,27,48,36,39,63,73,39,45,50,47,80,44,92,90,38,68,31,20,44,35,15,40,68,46,52,31,37,40,34,58,33,80,82,43,86,87,63,57,95,51,61,62,54,57,54,90,60,47,54,56,66,72,54,21,58,49,50,40,53,38,37,47,54,48,15,45,54,37,71,66,43,89,25,89,94,44,89,47,43,35,43,30,33,38,36,66,76,53,92,53,28,36,39,36,43,28,36,50,81,76,32,27,43,45,90,33,47,71,53,57,37,48,38,54,57,50,37,46,39,34,77,75,7,56,44,29,70,63,40,86,73,61,59,83,46,68,35,36,31,31,18,25,96,46,79,45,53,32,42,46,51,67,72,95,75,66,87,85,77,120

Nearest PDB structures (foldseek):
  6p3j-assembly1_A  TM=7.458E-01  e=5.046E-11  Novosphingobium sp. KA1
  6p3h-assembly2_D  TM=7.474E-01  e=1.170E-10  Novosphingobium sp. KA1
  6p3k-assembly2_B  TM=7.664E-01  e=1.677E-10  Novosphingobium sp. KA1
  6otv-assembly1_A  TM=7.450E-01  e=5.573E-10  Escherichia coli K-12
  2h9f-assembly1_A-2  TM=6.189E-01  e=4.284E-06  Pseudomonas aeruginosa